Protein AF-A0A1M5JRP2-F1 (afdb_monomer_lite)

Foldseek 3Di:
DAQLLLLLCLQQVPDPVSSLQSSLQVVLVVCVVCVVVDDPVVVVVNVVSVVPHDHPVVNCVSSPVSLVLLLLLLQLLLVLLVCVVVVHPQNASLSSLVVVCVVVVPDDDSVRSVVSNVRNVQVSLLSVLQVLVVVVPDDPDCPPSHDRVCVLVSVLSSVLSVVSQCVDDGVPHPDRNHHPPSYDDDDPPDDGDDDPDHRDRDDPDDPD

Sequence (208 aa):
MDVLTLEAYMLAPSDEVARQQIRTTTGIEFANRHRDHLPNDFFRDLFRTASDAKPLQTVREESYAPFKGGFIAGAILHHAIGATTEGLKGNSVSYAVSELSRRFGHGYSRATIHNLWREFKTVSHYWAAYVSAGIFKNSGTPYFPCTVDSLAHFLATADAFRELGQSTRAWKSPETRILPCECVRLDCGFALPTLAGRPPIFFFSKSD

pLDDT: mean 77.72, std 13.46, range [33.94, 93.31]

Secondary structure (DSSP, 8-state):
--HHHHHHHHH-SS-HHHHHHHHHHHHHHHHHHTGGGS-HHHHHHHHHHHTTPPPHHHHHHHHHHHHHHHHHHHHHHHHHHHHHHTT-TT-SHHHHHHHHHHHTTTT--HHHHHHHHHHHGGGHHHHHHHHHTTTTSS-S---SS--GGGHHHHHHHHHHHHHHHHHPBPTT-SSBSS-TTTS-PPPTT--PPPPSSSPP--------

Radius of gyration: 18.12 Å; chains: 1; bounding box: 43×37×56 Å

Structure (mmCIF, N/CA/C/O backbone):
data_AF-A0A1M5JRP2-F1
#
_entry.id   AF-A0A1M5JRP2-F1
#
loop_
_atom_site.group_PDB
_atom_site.id
_atom_site.type_symbol
_atom_site.label_atom_id
_atom_site.label_alt_id
_atom_site.label_comp_id
_atom_site.label_asym_id
_atom_site.label_entity_id
_atom_site.label_seq_id
_atom_site.pdbx_PDB_ins_code
_atom_site.Cartn_x
_atom_site.Cartn_y
_atom_site.Cartn_z
_atom_site.occupancy
_atom_site.B_iso_or_equiv
_atom_site.auth_seq_id
_atom_site.auth_comp_id
_atom_site.auth_asym_id
_atom_site.auth_atom_id
_atom_site.pdbx_PDB_model_num
ATOM 1 N N . MET A 1 1 ? -3.152 -9.549 -10.785 1.00 79.19 1 MET A N 1
ATOM 2 C CA . MET A 1 1 ? -2.224 -8.565 -10.177 1.00 79.19 1 MET A CA 1
ATOM 3 C C . MET A 1 1 ? -0.860 -9.211 -9.941 1.00 79.19 1 MET A C 1
ATOM 5 O O . MET A 1 1 ? -0.823 -10.276 -9.340 1.00 79.19 1 MET A O 1
ATOM 9 N N . ASP A 1 2 ? 0.227 -8.604 -10.433 1.00 85.12 2 ASP A N 1
ATOM 10 C CA . ASP A 1 2 ? 1.624 -9.041 -10.211 1.00 85.12 2 ASP A CA 1
ATOM 11 C C . ASP A 1 2 ? 2.313 -8.248 -9.070 1.00 85.12 2 ASP A C 1
ATOM 13 O O . ASP A 1 2 ? 1.744 -7.271 -8.578 1.00 85.12 2 ASP A O 1
ATOM 17 N N . VAL A 1 3 ? 3.522 -8.656 -8.639 1.00 83.38 3 VAL A N 1
ATOM 18 C CA . VAL A 1 3 ? 4.260 -8.016 -7.520 1.00 83.38 3 VAL A CA 1
ATOM 19 C C . VAL A 1 3 ? 4.561 -6.539 -7.792 1.00 83.38 3 VAL A C 1
ATOM 21 O O . VAL A 1 3 ? 4.389 -5.714 -6.8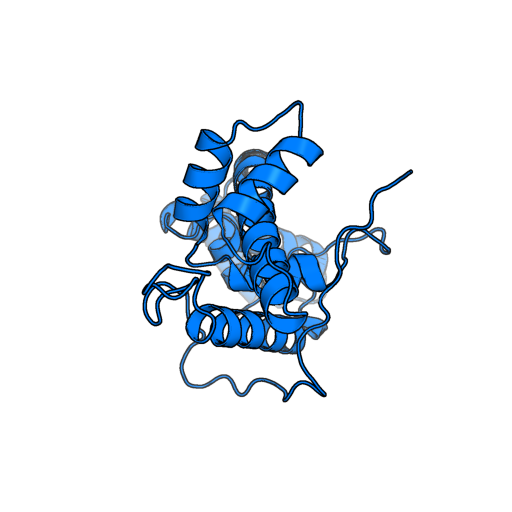99 1.00 83.38 3 VAL A O 1
ATOM 24 N N . LEU A 1 4 ? 4.964 -6.188 -9.017 1.00 86.38 4 LEU A N 1
ATOM 25 C CA . LEU A 1 4 ? 5.326 -4.811 -9.382 1.00 86.38 4 LEU A CA 1
ATOM 26 C C . LEU A 1 4 ? 4.090 -3.902 -9.390 1.00 86.38 4 LEU A C 1
ATOM 28 O O . LEU A 1 4 ? 4.129 -2.754 -8.956 1.00 86.38 4 LEU A O 1
ATOM 32 N N . THR A 1 5 ? 2.968 -4.437 -9.865 1.00 88.38 5 THR A N 1
ATOM 33 C CA . THR A 1 5 ? 1.665 -3.772 -9.849 1.00 88.38 5 THR A CA 1
ATOM 34 C C . THR A 1 5 ? 1.204 -3.554 -8.413 1.00 88.38 5 THR A C 1
ATOM 36 O O . THR A 1 5 ? 0.782 -2.454 -8.064 1.00 88.38 5 THR A O 1
ATOM 39 N N . LEU A 1 6 ? 1.319 -4.579 -7.565 1.00 89.56 6 LEU A N 1
ATOM 40 C CA . LEU A 1 6 ? 0.986 -4.494 -6.147 1.00 89.56 6 LEU A CA 1
ATOM 41 C C . LEU A 1 6 ? 1.834 -3.431 -5.427 1.00 89.56 6 LEU A C 1
ATOM 43 O O . LEU A 1 6 ? 1.274 -2.584 -4.734 1.00 89.56 6 LEU A O 1
ATOM 47 N N . GLU A 1 7 ? 3.154 -3.439 -5.625 1.00 90.12 7 GLU A N 1
ATOM 48 C CA . GLU A 1 7 ? 4.077 -2.432 -5.086 1.00 90.12 7 GLU A CA 1
ATOM 49 C C . GLU A 1 7 ? 3.656 -1.014 -5.494 1.00 90.12 7 GLU A C 1
ATOM 51 O O . GLU A 1 7 ? 3.491 -0.142 -4.637 1.00 90.12 7 GLU A O 1
ATOM 56 N N . ALA A 1 8 ? 3.405 -0.801 -6.787 1.00 90.94 8 ALA A N 1
ATOM 57 C CA . ALA A 1 8 ? 2.972 0.487 -7.308 1.00 90.94 8 ALA A CA 1
ATOM 58 C C . ALA A 1 8 ? 1.665 0.961 -6.652 1.00 90.94 8 ALA A C 1
ATOM 60 O O . ALA A 1 8 ? 1.589 2.101 -6.199 1.00 90.94 8 ALA A O 1
ATOM 61 N N . TYR A 1 9 ? 0.649 0.099 -6.532 1.00 91.69 9 TYR A N 1
ATOM 62 C CA . TYR A 1 9 ? -0.603 0.457 -5.853 1.00 91.69 9 TYR A CA 1
ATOM 63 C C . TYR A 1 9 ? -0.411 0.764 -4.368 1.00 91.69 9 TYR A C 1
ATOM 65 O O . TYR A 1 9 ? -1.029 1.696 -3.858 1.00 91.69 9 TYR A O 1
ATOM 73 N N . MET A 1 10 ? 0.434 0.004 -3.669 1.00 92.88 10 MET A N 1
ATOM 74 C CA . MET A 1 10 ? 0.704 0.240 -2.251 1.00 92.88 10 MET A CA 1
ATOM 75 C C . MET A 1 10 ? 1.369 1.600 -2.010 1.00 92.88 10 MET A C 1
ATOM 77 O O . MET A 1 10 ? 1.047 2.248 -1.012 1.00 92.88 10 MET A O 1
ATOM 81 N N . LEU A 1 11 ? 2.255 2.034 -2.911 1.00 93.19 11 LEU A N 1
ATOM 82 C CA . LEU A 1 11 ? 2.997 3.294 -2.810 1.00 93.19 11 LEU A CA 1
ATOM 83 C C . LEU A 1 11 ? 2.255 4.497 -3.413 1.00 93.19 11 LEU A C 1
ATOM 85 O O . LEU A 1 11 ? 2.427 5.609 -2.934 1.00 93.19 11 LEU A O 1
ATOM 89 N N . ALA A 1 12 ? 1.418 4.305 -4.431 1.00 92.75 12 ALA A N 1
ATOM 90 C CA . ALA A 1 12 ? 0.713 5.385 -5.123 1.00 92.75 12 ALA A CA 1
ATOM 91 C C . ALA A 1 12 ? -0.766 5.024 -5.383 1.00 92.75 12 ALA A C 1
ATOM 93 O O . ALA A 1 12 ? -1.198 4.881 -6.533 1.00 92.75 12 ALA A O 1
ATOM 94 N N . PRO A 1 13 ? -1.597 4.879 -4.333 1.00 90.38 13 PRO A N 1
ATOM 95 C CA . PRO A 1 13 ? -2.964 4.370 -4.475 1.00 90.38 13 PRO A CA 1
ATOM 96 C C . PRO A 1 13 ? -3.857 5.231 -5.379 1.00 90.38 13 PRO A C 1
ATOM 98 O O . PRO A 1 13 ? -4.723 4.697 -6.070 1.00 90.38 13 PRO A O 1
ATOM 101 N N . SER A 1 14 ? -3.618 6.544 -5.423 1.00 89.12 14 SER A N 1
ATOM 102 C CA . SER A 1 14 ? -4.456 7.512 -6.147 1.00 89.12 14 SER A CA 1
ATOM 103 C C . SER A 1 14 ? -3.765 8.166 -7.349 1.00 89.12 14 SER A C 1
ATOM 105 O O . SER A 1 14 ? -4.432 8.855 -8.112 1.00 89.12 14 SER A O 1
ATOM 107 N N . ASP A 1 15 ? -2.463 7.940 -7.550 1.00 91.50 15 ASP A N 1
ATOM 108 C CA . ASP A 1 15 ? -1.671 8.580 -8.610 1.00 91.50 15 ASP A CA 1
A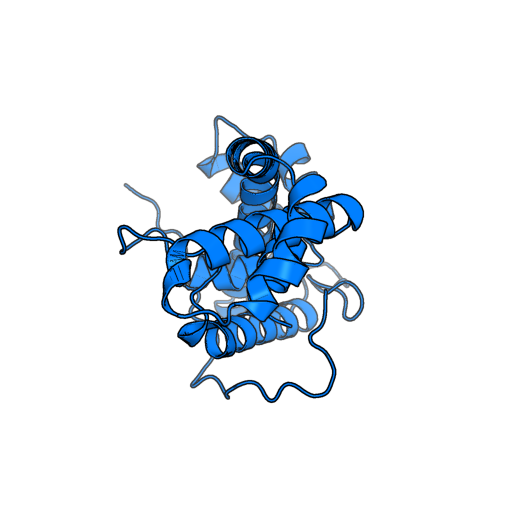TOM 109 C C . ASP A 1 15 ? -1.249 7.553 -9.669 1.00 91.50 15 ASP A C 1
ATOM 111 O O . ASP A 1 15 ? -0.339 6.750 -9.470 1.00 91.50 15 ASP A O 1
ATOM 115 N N . GLU A 1 16 ? -1.946 7.558 -10.804 1.00 91.12 16 GLU A N 1
ATOM 116 C CA . GLU A 1 16 ? -1.692 6.629 -11.909 1.00 91.12 16 GLU A CA 1
ATOM 117 C C . GLU A 1 16 ? -0.329 6.834 -12.572 1.00 91.12 16 GLU A C 1
ATOM 119 O O . GLU A 1 16 ? 0.335 5.856 -12.924 1.00 91.12 16 GLU A O 1
ATOM 124 N N . VAL A 1 17 ? 0.120 8.084 -12.685 1.00 90.50 17 VAL A N 1
ATOM 125 C CA . VAL A 1 17 ? 1.409 8.414 -13.298 1.00 90.50 17 VAL A CA 1
ATOM 126 C C . VAL A 1 17 ? 2.538 7.907 -12.408 1.00 90.50 17 VAL A C 1
ATOM 128 O O . VAL A 1 17 ? 3.447 7.229 -12.892 1.00 90.50 17 VAL A O 1
ATOM 131 N N . ALA A 1 18 ? 2.451 8.152 -11.098 1.00 90.00 18 ALA A N 1
ATOM 132 C CA . ALA A 1 18 ? 3.414 7.631 -10.137 1.00 90.00 18 ALA A CA 1
ATOM 133 C C . ALA A 1 18 ? 3.417 6.094 -10.109 1.00 90.00 18 ALA A C 1
ATOM 135 O O . ALA A 1 18 ? 4.493 5.495 -10.105 1.00 90.00 18 ALA A O 1
ATOM 136 N N . ARG A 1 19 ? 2.248 5.432 -10.175 1.00 91.69 19 ARG A N 1
ATOM 137 C CA . ARG A 1 19 ? 2.183 3.960 -10.275 1.00 91.69 19 ARG A CA 1
ATOM 138 C C . ARG A 1 19 ? 2.935 3.436 -11.488 1.00 91.69 19 ARG A C 1
ATOM 140 O O . ARG A 1 19 ? 3.718 2.495 -11.360 1.00 91.69 19 ARG A O 1
ATOM 147 N N . GLN A 1 20 ? 2.707 4.038 -12.653 1.00 89.69 20 GLN A N 1
ATOM 148 C CA . GLN A 1 20 ? 3.359 3.608 -13.882 1.00 89.69 20 GLN A CA 1
ATOM 149 C C . GLN A 1 20 ? 4.876 3.820 -13.813 1.00 89.69 20 GLN A C 1
ATOM 151 O O . GLN A 1 20 ? 5.627 2.938 -14.231 1.00 89.69 20 GLN A O 1
ATOM 156 N N . GLN A 1 21 ? 5.334 4.938 -13.241 1.00 89.06 21 GLN A N 1
ATOM 157 C CA . GLN A 1 21 ? 6.759 5.208 -13.029 1.00 89.06 21 GLN A CA 1
ATOM 158 C C . GLN A 1 21 ? 7.400 4.191 -12.081 1.00 89.06 21 GLN A C 1
ATOM 160 O O . GLN A 1 21 ? 8.418 3.601 -12.435 1.00 89.06 21 GLN A O 1
ATOM 165 N N . ILE A 1 22 ? 6.785 3.937 -10.920 1.00 89.69 22 ILE A N 1
ATOM 166 C CA . ILE A 1 22 ? 7.273 2.956 -9.941 1.00 89.69 22 ILE A CA 1
ATOM 167 C C . ILE A 1 22 ? 7.386 1.582 -10.600 1.00 89.69 22 ILE A C 1
ATOM 169 O O . ILE A 1 22 ? 8.475 1.017 -10.629 1.00 89.69 22 ILE A O 1
ATOM 173 N N . ARG A 1 23 ? 6.296 1.091 -11.207 1.00 89.25 23 ARG A N 1
ATOM 174 C CA . ARG A 1 23 ? 6.250 -0.226 -11.862 1.00 89.25 23 ARG A CA 1
ATOM 175 C C . ARG A 1 23 ? 7.311 -0.366 -12.951 1.00 89.25 23 ARG A C 1
ATOM 177 O O . ARG A 1 23 ? 7.945 -1.411 -13.069 1.00 89.25 23 ARG A O 1
ATOM 184 N N . THR A 1 24 ? 7.492 0.681 -13.753 1.00 87.50 24 THR A N 1
ATOM 185 C CA . THR A 1 24 ? 8.476 0.703 -14.839 1.00 87.50 24 THR A CA 1
ATOM 186 C C . THR A 1 24 ? 9.896 0.618 -14.287 1.00 87.50 24 THR A C 1
ATOM 188 O O . THR A 1 24 ? 10.653 -0.276 -14.663 1.00 87.50 24 THR A O 1
ATOM 191 N N . THR A 1 25 ? 10.254 1.509 -13.361 1.00 87.44 25 THR A N 1
ATOM 192 C CA . THR A 1 25 ? 11.604 1.568 -12.794 1.00 87.44 25 THR A CA 1
ATOM 193 C C . THR A 1 25 ? 11.947 0.301 -12.006 1.00 87.44 25 THR A C 1
ATOM 195 O O . THR A 1 25 ? 13.052 -0.224 -12.155 1.00 87.44 25 THR A O 1
ATOM 198 N N . THR A 1 26 ? 11.022 -0.235 -11.202 1.00 84.38 26 THR A N 1
ATOM 199 C CA . THR A 1 26 ? 11.271 -1.474 -10.447 1.00 84.38 26 THR A CA 1
ATOM 200 C C . THR A 1 26 ? 11.310 -2.701 -11.357 1.00 84.38 26 THR A C 1
ATOM 202 O O . THR A 1 26 ? 12.143 -3.582 -11.147 1.00 84.38 26 THR A O 1
ATOM 205 N N . GLY A 1 27 ? 10.509 -2.726 -12.427 1.00 84.94 27 GLY A N 1
ATOM 206 C CA . GLY A 1 27 ? 10.576 -3.754 -13.467 1.00 84.94 27 GLY A CA 1
ATOM 207 C C . GLY A 1 27 ? 11.911 -3.775 -14.218 1.00 84.94 27 GLY A C 1
ATOM 208 O O . GLY A 1 27 ? 12.483 -4.846 -14.421 1.00 84.94 27 GLY A O 1
ATOM 209 N N . ILE A 1 28 ? 12.455 -2.606 -14.570 1.00 85.81 28 ILE A N 1
ATOM 210 C CA . ILE A 1 28 ? 13.783 -2.490 -15.198 1.00 85.81 28 ILE A CA 1
ATOM 211 C C . ILE A 1 28 ? 14.876 -2.983 -14.254 1.00 85.81 28 ILE A C 1
ATOM 213 O O . ILE A 1 28 ? 15.751 -3.744 -14.663 1.00 85.81 28 ILE A O 1
ATOM 217 N N . GLU A 1 29 ? 14.821 -2.591 -12.983 1.00 84.44 29 GLU A N 1
ATOM 218 C CA . GLU A 1 29 ? 15.788 -3.052 -11.987 1.00 84.44 29 GLU A CA 1
ATOM 219 C C . GLU A 1 29 ? 15.723 -4.573 -11.795 1.00 84.44 29 GLU A C 1
ATOM 221 O O . GLU A 1 29 ? 16.756 -5.243 -11.742 1.00 84.44 29 GLU A O 1
ATOM 226 N N . PHE A 1 30 ? 14.515 -5.139 -11.734 1.00 82.94 30 PHE A N 1
ATOM 227 C CA . PHE A 1 30 ? 14.325 -6.584 -11.671 1.00 82.94 30 PHE A CA 1
ATOM 228 C C . PHE A 1 30 ? 14.958 -7.280 -12.882 1.00 82.94 30 PHE A C 1
ATOM 230 O O . PHE A 1 30 ? 15.704 -8.248 -12.711 1.00 82.94 30 PHE A O 1
ATOM 237 N N . ALA A 1 31 ? 14.706 -6.765 -14.086 1.00 84.19 31 ALA A N 1
ATOM 238 C CA . ALA A 1 31 ? 15.256 -7.306 -15.319 1.00 84.19 31 ALA A CA 1
ATOM 239 C C . ALA A 1 31 ? 16.787 -7.227 -15.369 1.00 84.19 31 ALA A C 1
ATOM 241 O O . ALA A 1 31 ? 17.441 -8.187 -15.772 1.00 84.19 31 ALA A O 1
ATOM 242 N N . ASN A 1 32 ? 17.366 -6.118 -14.902 1.00 82.38 32 ASN A N 1
ATOM 243 C CA . ASN A 1 32 ? 18.815 -5.945 -14.819 1.00 82.38 32 ASN A CA 1
ATOM 244 C C . ASN A 1 32 ? 19.464 -6.971 -13.882 1.00 82.38 32 ASN A C 1
ATOM 246 O O . ASN A 1 32 ? 20.526 -7.501 -14.202 1.00 82.38 32 ASN A O 1
ATOM 250 N N . ARG A 1 33 ? 18.828 -7.291 -12.747 1.00 82.06 33 ARG A N 1
ATOM 251 C CA . ARG A 1 33 ? 19.342 -8.293 -11.794 1.00 82.06 33 ARG A CA 1
ATOM 252 C C . ARG A 1 33 ? 19.237 -9.727 -12.296 1.00 82.06 33 ARG A C 1
ATOM 254 O O . ARG A 1 33 ? 20.052 -10.557 -11.913 1.00 82.06 33 ARG A O 1
ATOM 261 N N . HIS A 1 34 ? 18.253 -10.016 -13.141 1.00 82.69 34 HIS A N 1
ATOM 262 C CA . HIS A 1 34 ? 18.002 -11.360 -13.669 1.00 82.69 34 HIS A CA 1
ATOM 263 C C . HIS A 1 34 ? 18.399 -11.480 -15.137 1.00 82.69 34 HIS A C 1
ATOM 265 O O . HIS A 1 34 ? 17.848 -12.310 -15.859 1.00 82.69 34 HIS A O 1
ATOM 271 N N . ARG A 1 35 ? 19.356 -10.652 -15.580 1.00 82.31 35 ARG A N 1
ATOM 272 C CA . ARG A 1 35 ? 19.655 -10.460 -16.997 1.00 82.31 35 ARG A CA 1
ATOM 273 C C . ARG A 1 35 ? 19.899 -11.769 -17.745 1.00 82.31 35 ARG A C 1
ATOM 275 O O . ARG A 1 35 ? 19.357 -11.970 -18.826 1.00 82.31 35 ARG A O 1
ATOM 282 N N . ASP A 1 36 ? 20.665 -12.658 -17.125 1.00 85.94 36 ASP A N 1
ATOM 283 C CA . ASP A 1 36 ? 21.102 -13.928 -17.714 1.00 85.94 36 ASP A CA 1
ATOM 284 C C . ASP A 1 36 ? 19.971 -14.957 -17.875 1.00 85.94 36 ASP A C 1
ATOM 286 O O . ASP A 1 36 ? 20.137 -15.960 -18.563 1.00 85.94 36 ASP A O 1
ATOM 290 N N . HIS A 1 37 ? 18.813 -14.712 -17.257 1.00 84.44 37 HIS A N 1
ATOM 291 C CA . HIS A 1 37 ? 17.664 -15.620 -17.252 1.00 84.44 37 HIS A CA 1
ATOM 292 C C . HIS A 1 37 ? 16.511 -15.124 -18.132 1.00 84.44 37 HIS A C 1
ATOM 294 O O . HIS A 1 37 ? 15.466 -15.772 -18.194 1.00 84.44 37 HIS A O 1
ATOM 300 N N . LEU A 1 38 ? 16.672 -13.970 -18.786 1.00 81.44 38 LEU A N 1
ATOM 301 C CA . LEU A 1 38 ? 15.615 -13.339 -19.565 1.00 81.44 38 LEU A CA 1
ATOM 302 C C . LEU A 1 38 ? 15.900 -13.423 -21.076 1.00 81.44 38 LEU A C 1
ATOM 304 O O . LEU A 1 38 ? 17.048 -13.280 -21.499 1.00 81.44 38 LEU A O 1
ATOM 308 N N . PRO A 1 39 ? 14.867 -13.636 -21.911 1.00 83.56 39 PRO A N 1
ATOM 309 C CA . PRO A 1 39 ? 15.013 -13.671 -23.364 1.00 83.56 39 PRO A CA 1
ATOM 310 C C . PRO A 1 39 ? 15.550 -12.355 -23.960 1.00 83.56 39 PRO A C 1
ATOM 312 O O . PRO A 1 39 ? 15.248 -11.262 -23.486 1.00 83.56 39 PRO A O 1
ATOM 315 N N . ASN A 1 40 ? 16.321 -12.426 -25.050 1.00 78.94 40 ASN A N 1
ATOM 316 C CA . ASN A 1 40 ? 16.907 -11.235 -25.692 1.00 78.94 40 ASN A CA 1
ATOM 317 C C . ASN A 1 40 ? 15.865 -10.275 -26.304 1.00 78.94 40 ASN A C 1
ATOM 319 O O . ASN A 1 40 ? 16.105 -9.074 -26.422 1.00 78.94 40 ASN A O 1
ATOM 323 N N . ASP A 1 41 ? 14.723 -10.797 -26.735 1.00 80.00 41 ASP A N 1
ATOM 324 C CA . ASP A 1 41 ? 13.558 -10.043 -27.200 1.00 80.00 41 ASP A CA 1
ATOM 325 C C . ASP A 1 41 ? 12.898 -9.241 -26.071 1.00 80.00 41 ASP A C 1
ATOM 327 O O . ASP A 1 41 ? 12.577 -8.074 -26.290 1.00 80.00 41 ASP A O 1
ATOM 331 N N . PHE A 1 42 ? 12.847 -9.777 -24.847 1.00 78.19 42 PHE A N 1
ATOM 332 C CA . PHE A 1 42 ? 12.366 -9.043 -23.670 1.00 78.19 42 PHE A CA 1
ATOM 333 C C . PHE A 1 42 ? 13.155 -7.744 -23.434 1.00 78.19 42 PHE A C 1
ATOM 335 O O . PHE A 1 42 ? 12.575 -6.691 -23.164 1.00 78.19 42 PHE A O 1
ATOM 342 N N . PHE A 1 43 ? 14.482 -7.772 -23.605 1.00 74.44 43 PHE A N 1
ATOM 343 C CA . PHE A 1 43 ? 15.305 -6.568 -23.444 1.00 74.44 43 PHE A CA 1
ATOM 344 C C . PHE A 1 43 ? 15.021 -5.500 -24.498 1.00 74.44 43 PHE A C 1
ATOM 346 O O . PHE A 1 43 ? 15.112 -4.316 -24.184 1.00 74.44 43 PHE A O 1
ATOM 353 N N . ARG A 1 44 ? 14.662 -5.876 -25.733 1.00 76.00 44 ARG A N 1
ATOM 354 C CA . ARG A 1 44 ? 14.328 -4.897 -26.782 1.00 76.00 44 ARG A CA 1
ATOM 355 C C . ARG A 1 44 ? 13.082 -4.090 -26.434 1.00 76.00 44 ARG A C 1
ATOM 357 O O . ARG A 1 44 ? 13.084 -2.875 -26.640 1.00 76.00 44 ARG A O 1
ATOM 364 N N . ASP A 1 45 ? 12.077 -4.737 -25.859 1.00 75.75 45 ASP A N 1
ATOM 365 C CA . ASP A 1 45 ? 10.872 -4.057 -25.379 1.00 75.75 45 ASP A CA 1
ATOM 366 C C . ASP A 1 45 ? 11.159 -3.234 -24.112 1.00 75.75 45 ASP A C 1
ATOM 368 O O . ASP A 1 45 ? 10.677 -2.105 -23.962 1.00 75.75 45 ASP A O 1
ATOM 372 N N . LEU A 1 46 ? 12.039 -3.738 -23.240 1.00 76.31 46 LEU A N 1
ATOM 373 C CA . LEU A 1 46 ? 12.482 -3.021 -22.047 1.00 76.31 46 LEU A CA 1
ATOM 374 C C . LEU A 1 46 ? 13.250 -1.734 -22.387 1.00 76.31 46 LEU A C 1
ATOM 376 O O . LEU A 1 46 ? 13.021 -0.719 -21.741 1.00 76.31 46 LEU A O 1
ATOM 380 N N . PHE A 1 47 ? 14.109 -1.731 -23.414 1.00 73.75 47 PHE A N 1
ATOM 381 C CA . PHE A 1 47 ? 14.891 -0.550 -23.816 1.00 73.75 47 PHE A CA 1
ATOM 382 C C . PHE A 1 47 ? 14.017 0.650 -24.190 1.00 73.75 47 PHE A C 1
ATOM 384 O O . PHE A 1 47 ? 14.348 1.776 -23.827 1.00 73.75 47 PHE A O 1
ATOM 391 N N . ARG A 1 48 ? 12.892 0.417 -24.880 1.00 75.25 48 ARG A N 1
ATOM 392 C CA . ARG A 1 48 ? 11.928 1.480 -25.216 1.00 75.25 48 ARG A CA 1
ATOM 393 C C . ARG A 1 48 ? 11.242 2.050 -23.981 1.00 75.25 48 ARG A C 1
ATOM 395 O O . ARG A 1 48 ? 10.917 3.223 -23.951 1.00 75.25 48 ARG A O 1
ATOM 402 N N . THR A 1 49 ? 11.038 1.211 -22.974 1.00 75.62 49 THR A N 1
ATOM 403 C CA . THR A 1 49 ? 10.399 1.596 -21.713 1.00 75.62 49 THR A CA 1
ATOM 404 C C . THR A 1 49 ? 11.407 2.254 -20.756 1.00 75.62 49 THR A C 1
ATOM 406 O O . THR A 1 49 ? 11.048 3.088 -19.930 1.00 75.62 49 THR A O 1
ATOM 409 N N . ALA A 1 50 ? 12.692 1.910 -20.883 1.00 78.19 50 ALA A N 1
ATOM 410 C CA . ALA A 1 50 ? 13.763 2.391 -20.022 1.00 78.19 50 ALA A CA 1
ATOM 411 C C . ALA A 1 50 ? 14.202 3.830 -20.305 1.00 78.19 50 ALA A C 1
ATOM 413 O O . ALA A 1 50 ? 14.713 4.471 -19.390 1.00 78.19 50 ALA A O 1
ATOM 414 N N . SER A 1 51 ? 13.993 4.355 -21.519 1.00 78.50 51 SER A N 1
ATOM 415 C CA . SER A 1 51 ? 14.321 5.757 -21.827 1.00 78.50 51 SER A CA 1
ATOM 416 C C . SER A 1 51 ? 13.521 6.748 -20.985 1.00 78.50 51 SER A C 1
ATOM 418 O O . SER A 1 51 ? 14.031 7.815 -20.651 1.00 78.50 51 SER A O 1
ATOM 420 N N . ASP A 1 52 ? 12.300 6.367 -20.610 1.00 78.94 52 ASP A N 1
ATOM 421 C CA . ASP A 1 52 ? 11.352 7.226 -19.896 1.00 78.94 52 ASP A CA 1
ATOM 422 C C . ASP A 1 52 ? 11.312 6.908 -18.390 1.00 78.94 52 ASP A C 1
ATOM 424 O O . ASP A 1 52 ? 10.583 7.536 -17.617 1.00 78.94 52 ASP A O 1
ATOM 428 N N . ALA A 1 53 ? 12.098 5.919 -17.953 1.00 84.25 53 ALA A N 1
ATOM 429 C CA . ALA A 1 53 ? 12.137 5.481 -16.572 1.00 84.25 53 ALA A CA 1
ATOM 430 C C . ALA A 1 53 ? 12.945 6.448 -15.703 1.00 84.25 53 ALA A C 1
ATOM 432 O O . ALA A 1 53 ? 14.074 6.828 -16.022 1.00 84.25 53 ALA A O 1
ATOM 433 N N . LYS A 1 54 ? 12.396 6.790 -14.535 1.00 87.06 54 LYS A N 1
ATOM 434 C CA . LYS A 1 54 ? 13.150 7.524 -13.517 1.00 87.06 54 LYS A CA 1
ATOM 435 C C . LYS A 1 54 ? 14.300 6.661 -12.982 1.00 87.06 54 LYS A C 1
ATOM 437 O O . LYS A 1 54 ? 14.128 5.442 -12.852 1.00 87.06 54 LYS A O 1
ATOM 442 N N . PRO A 1 55 ? 15.432 7.268 -12.578 1.00 86.50 55 PRO A N 1
ATOM 443 C CA . PRO A 1 55 ? 16.470 6.561 -11.842 1.00 86.50 55 PRO A CA 1
ATOM 444 C C . PRO A 1 55 ? 15.904 5.878 -10.592 1.00 86.50 55 PRO A C 1
ATOM 446 O O . PRO A 1 55 ? 15.097 6.460 -9.864 1.00 86.50 55 PRO A O 1
ATOM 449 N N . LEU A 1 56 ? 16.370 4.660 -10.299 1.00 83.25 56 LEU A N 1
ATOM 450 C CA . LEU A 1 56 ? 15.897 3.884 -9.147 1.00 83.25 56 LEU A CA 1
ATOM 451 C C . LEU A 1 56 ? 16.058 4.636 -7.822 1.00 83.25 56 LEU A C 1
ATOM 453 O O . LEU A 1 56 ? 15.192 4.556 -6.955 1.00 83.25 56 LEU A O 1
ATOM 457 N N . GLN A 1 57 ? 17.158 5.374 -7.669 1.00 84.44 57 GLN A N 1
ATOM 458 C CA . GLN A 1 57 ? 17.417 6.157 -6.465 1.00 84.44 57 GLN A CA 1
ATOM 459 C C . GLN A 1 57 ? 16.341 7.229 -6.244 1.00 84.44 57 GLN A C 1
ATOM 461 O O . GLN A 1 57 ? 15.827 7.352 -5.136 1.00 84.44 57 GLN A O 1
ATOM 466 N N . THR A 1 58 ? 15.930 7.922 -7.308 1.00 87.12 58 THR A N 1
ATOM 467 C CA . THR A 1 58 ? 14.844 8.908 -7.263 1.00 87.12 58 THR A CA 1
ATOM 468 C C . THR A 1 58 ? 13.528 8.255 -6.855 1.00 87.12 58 THR A C 1
ATOM 470 O O . THR A 1 58 ? 12.863 8.740 -5.947 1.00 87.12 58 THR A O 1
ATOM 473 N N . VAL A 1 59 ? 13.184 7.105 -7.446 1.00 86.19 59 VAL A N 1
ATOM 474 C CA . VAL A 1 59 ? 11.962 6.371 -7.074 1.00 86.19 59 VAL A CA 1
ATOM 475 C C . VAL A 1 59 ? 11.992 5.938 -5.606 1.00 86.19 59 VAL A C 1
ATOM 477 O O . VAL A 1 59 ? 10.974 6.039 -4.927 1.00 86.19 59 VAL A O 1
ATOM 480 N N . ARG A 1 60 ? 13.144 5.506 -5.076 1.00 85.25 60 ARG A N 1
ATOM 481 C CA . ARG A 1 60 ? 13.292 5.145 -3.653 1.00 85.25 60 ARG A CA 1
ATOM 482 C C . ARG A 1 60 ? 13.066 6.332 -2.723 1.00 85.25 60 ARG A C 1
ATOM 484 O O . ARG A 1 60 ? 12.364 6.190 -1.724 1.00 85.25 60 ARG A O 1
ATOM 491 N N . GLU A 1 61 ? 13.661 7.476 -3.040 1.00 86.81 61 GLU A N 1
ATOM 492 C CA . GLU A 1 61 ? 13.523 8.705 -2.254 1.00 86.81 61 GLU A CA 1
ATOM 493 C C . GLU A 1 61 ? 12.073 9.204 -2.263 1.00 86.81 61 GLU A C 1
ATOM 495 O O . GLU A 1 61 ? 11.501 9.451 -1.199 1.00 86.81 61 GLU A O 1
ATOM 500 N N . GLU A 1 62 ? 11.449 9.249 -3.442 1.00 89.12 62 GLU A N 1
ATOM 501 C CA . GLU A 1 62 ? 10.044 9.634 -3.620 1.00 89.12 62 GLU A CA 1
ATOM 502 C C . GLU A 1 62 ? 9.083 8.655 -2.921 1.00 89.12 62 GLU A C 1
ATOM 504 O O . GLU A 1 62 ? 8.078 9.075 -2.349 1.00 89.12 62 GLU A O 1
ATOM 509 N N . SER A 1 63 ? 9.408 7.358 -2.893 1.00 89.00 63 SER A N 1
ATOM 510 C CA . SER A 1 63 ? 8.561 6.310 -2.300 1.00 89.00 63 SER A CA 1
ATOM 511 C C . SER A 1 63 ? 8.674 6.202 -0.779 1.00 89.00 63 SER A C 1
ATOM 513 O O . SER A 1 63 ? 7.839 5.554 -0.147 1.00 89.00 63 SER A O 1
ATOM 515 N N . TYR A 1 64 ? 9.667 6.837 -0.151 1.00 87.56 64 TYR A N 1
ATOM 516 C CA . TYR A 1 64 ? 9.892 6.697 1.289 1.00 87.56 64 TYR A CA 1
ATOM 517 C C . TYR A 1 64 ? 8.754 7.284 2.137 1.00 87.56 64 TYR A C 1
ATOM 519 O O . TYR A 1 64 ? 8.323 6.677 3.123 1.00 87.56 64 TYR A O 1
ATOM 527 N N . ALA A 1 65 ? 8.244 8.460 1.761 1.00 88.69 65 ALA A N 1
ATOM 528 C CA . ALA A 1 65 ? 7.121 9.078 2.462 1.00 88.69 65 ALA A CA 1
ATOM 529 C C . ALA A 1 65 ? 5.809 8.283 2.271 1.00 88.69 65 ALA A C 1
ATOM 531 O O . ALA A 1 65 ? 5.188 7.954 3.289 1.00 88.69 65 ALA A O 1
ATOM 532 N N . PRO A 1 66 ? 5.425 7.876 1.042 1.00 92.06 66 PRO A N 1
ATOM 533 C CA . PRO A 1 66 ? 4.300 6.973 0.833 1.00 92.06 66 PRO A CA 1
ATOM 534 C C . PRO A 1 66 ? 4.422 5.639 1.562 1.00 92.06 66 PRO A C 1
ATOM 536 O O . PRO A 1 66 ? 3.452 5.182 2.159 1.00 92.06 66 PRO A O 1
ATOM 539 N N . PHE A 1 67 ? 5.618 5.045 1.607 1.00 91.00 67 PHE A N 1
ATOM 540 C CA . PHE A 1 67 ? 5.859 3.821 2.368 1.00 91.00 67 PHE A CA 1
ATOM 541 C C . PHE A 1 67 ? 5.502 4.001 3.848 1.00 91.00 67 PHE A C 1
ATOM 543 O O . PHE A 1 67 ? 4.785 3.183 4.424 1.00 91.00 67 PHE A O 1
ATOM 550 N N . LYS A 1 68 ? 5.951 5.097 4.477 1.00 88.44 68 LYS A N 1
ATOM 551 C CA . LYS A 1 68 ? 5.583 5.406 5.869 1.00 88.44 68 LYS A CA 1
ATOM 552 C C . LYS A 1 68 ? 4.083 5.630 6.030 1.00 88.44 68 LYS A C 1
ATOM 554 O O . LYS A 1 68 ? 3.505 5.148 7.003 1.00 88.44 68 LYS A O 1
ATOM 559 N N . GLY A 1 69 ? 3.466 6.354 5.098 1.00 90.50 69 GLY A N 1
ATOM 560 C CA . GLY A 1 69 ? 2.028 6.620 5.094 1.00 90.50 69 GLY A CA 1
ATOM 561 C C . GLY A 1 69 ? 1.204 5.340 5.044 1.00 90.50 69 GLY A C 1
ATOM 562 O O . GLY A 1 69 ? 0.372 5.092 5.920 1.00 90.50 69 GLY A O 1
ATOM 563 N N . GLY A 1 70 ? 1.515 4.488 4.075 1.00 91.69 70 GLY A N 1
ATOM 564 C CA . GLY A 1 70 ? 0.921 3.175 3.912 1.00 91.69 70 GLY A CA 1
ATOM 565 C C . GLY A 1 70 ? 1.137 2.276 5.125 1.00 91.69 70 GLY A C 1
ATOM 566 O O . GLY A 1 70 ? 0.174 1.715 5.647 1.00 91.69 70 GLY A O 1
ATOM 567 N N . PHE A 1 71 ? 2.361 2.211 5.657 1.00 89.75 71 PHE A N 1
ATOM 568 C CA . PHE A 1 71 ? 2.662 1.450 6.872 1.00 89.75 71 PHE A CA 1
ATOM 569 C C . PHE A 1 71 ? 1.805 1.895 8.064 1.00 89.75 71 PHE A C 1
ATOM 571 O O . PHE A 1 71 ? 1.223 1.059 8.756 1.00 89.75 71 PHE A O 1
ATOM 578 N N . ILE A 1 72 ? 1.682 3.207 8.293 1.00 88.69 72 ILE A N 1
ATOM 579 C CA . ILE A 1 72 ? 0.829 3.763 9.351 1.00 88.69 72 ILE A CA 1
ATOM 580 C C . ILE A 1 72 ? -0.633 3.356 9.126 1.00 88.69 72 ILE A C 1
ATOM 582 O O . ILE A 1 72 ? -1.288 2.906 10.067 1.00 88.69 72 ILE A O 1
ATOM 586 N N . ALA A 1 73 ? -1.144 3.458 7.897 1.00 91.38 73 ALA A N 1
ATOM 587 C CA . ALA A 1 73 ? -2.513 3.058 7.580 1.00 91.38 73 ALA A CA 1
ATOM 588 C C . ALA A 1 73 ? -2.750 1.551 7.796 1.00 91.38 73 ALA A C 1
ATOM 590 O O . ALA A 1 73 ? -3.760 1.160 8.386 1.00 91.38 73 ALA A O 1
ATOM 591 N N . GLY A 1 74 ? -1.795 0.707 7.402 1.00 91.44 74 GLY A N 1
ATOM 592 C CA . GLY A 1 74 ? -1.814 -0.729 7.675 1.00 91.44 74 GLY A CA 1
ATOM 593 C C . GLY A 1 74 ? -1.803 -1.041 9.167 1.00 91.44 74 GLY A C 1
ATOM 594 O O . GLY A 1 74 ? -2.606 -1.847 9.630 1.00 91.44 74 GLY A O 1
ATOM 595 N N . ALA A 1 75 ? -0.959 -0.358 9.944 1.00 88.94 75 ALA A N 1
ATOM 596 C CA . ALA A 1 75 ? -0.892 -0.517 11.394 1.00 88.94 75 ALA A CA 1
ATOM 597 C C . ALA A 1 75 ? -2.202 -0.102 12.084 1.00 88.94 75 ALA A C 1
ATOM 599 O O . ALA A 1 75 ? -2.646 -0.785 13.009 1.00 88.94 75 ALA A O 1
ATOM 600 N N . ILE A 1 76 ? -2.853 0.972 11.614 1.00 88.62 76 ILE A N 1
ATOM 601 C CA . ILE A 1 76 ? -4.185 1.383 12.081 1.00 88.62 76 ILE A CA 1
ATOM 602 C C . ILE A 1 76 ? -5.189 0.257 11.848 1.00 88.62 76 ILE A C 1
ATOM 604 O O . ILE A 1 76 ? -5.861 -0.149 12.797 1.00 88.62 76 ILE A O 1
ATOM 608 N N . LEU A 1 77 ? -5.294 -0.255 10.617 1.00 89.88 77 LEU A N 1
ATOM 609 C CA . LEU A 1 77 ? -6.255 -1.303 10.274 1.00 89.88 77 LEU A CA 1
ATOM 610 C C . LEU A 1 77 ? -5.981 -2.595 11.053 1.00 89.88 77 LEU A C 1
ATOM 612 O O . LEU A 1 77 ? -6.897 -3.157 11.654 1.00 89.88 77 LEU A O 1
ATOM 616 N N . HIS A 1 78 ? -4.721 -3.024 11.087 1.00 88.44 78 HIS A N 1
ATOM 617 C CA . HIS A 1 78 ? -4.269 -4.208 11.805 1.00 88.44 78 HIS A CA 1
ATOM 618 C C . HIS A 1 78 ? -4.633 -4.128 13.296 1.00 88.44 78 HIS A C 1
ATOM 620 O O . HIS A 1 78 ? -5.289 -5.021 13.831 1.00 88.44 78 HIS A O 1
ATOM 626 N N . HIS A 1 79 ? -4.272 -3.029 13.968 1.00 85.06 79 HIS A N 1
ATOM 627 C CA . HIS A 1 79 ? -4.595 -2.815 15.382 1.00 85.06 79 HIS A CA 1
ATOM 628 C C . HIS A 1 79 ? -6.108 -2.761 15.618 1.00 85.06 79 HIS A C 1
ATOM 630 O O . HIS A 1 79 ? -6.629 -3.309 16.587 1.00 85.06 79 HIS A O 1
ATOM 636 N N . ALA A 1 80 ? -6.831 -2.081 14.735 1.00 83.19 80 ALA A N 1
ATOM 637 C CA . ALA A 1 80 ? -8.267 -1.906 14.833 1.00 83.19 80 ALA A CA 1
ATOM 638 C C . ALA A 1 80 ? -9.040 -3.232 14.708 1.00 83.19 80 ALA A C 1
ATOM 640 O O . ALA A 1 80 ? -9.993 -3.464 15.461 1.00 83.19 80 ALA A O 1
ATOM 641 N N . ILE A 1 81 ? -8.628 -4.106 13.787 1.00 85.00 81 ILE A N 1
ATOM 642 C CA . ILE A 1 81 ? -9.171 -5.462 13.648 1.00 85.00 81 ILE A CA 1
ATOM 643 C C . ILE A 1 81 ? -8.791 -6.296 14.872 1.00 85.00 81 ILE A C 1
ATOM 645 O O . ILE A 1 81 ? -9.683 -6.873 15.488 1.00 85.00 81 ILE A O 1
ATOM 649 N N . GLY A 1 82 ? -7.528 -6.248 15.304 1.00 82.19 82 GLY A N 1
ATOM 650 C CA . GLY A 1 82 ? -7.054 -6.948 16.499 1.00 82.19 82 GLY A CA 1
ATOM 651 C C . GLY A 1 82 ? -7.834 -6.633 17.762 1.00 82.19 82 GLY A C 1
ATOM 652 O O . GLY A 1 82 ? -8.362 -7.524 18.424 1.00 82.19 82 GLY A O 1
ATOM 653 N N . ALA A 1 83 ? -7.982 -5.347 18.070 1.00 77.44 83 ALA A N 1
ATOM 654 C CA . ALA A 1 83 ? -8.745 -4.910 19.229 1.00 77.44 83 ALA A CA 1
ATOM 655 C C . ALA A 1 83 ? -10.215 -5.359 19.157 1.00 77.44 83 ALA A C 1
ATOM 657 O O . ALA A 1 83 ? -10.828 -5.620 20.186 1.00 77.44 83 ALA A O 1
ATOM 658 N N . THR A 1 84 ? -10.787 -5.474 17.953 1.00 76.81 84 THR A N 1
ATOM 659 C CA . THR A 1 84 ? -12.156 -5.984 17.779 1.00 76.81 84 THR A CA 1
ATOM 660 C C . THR A 1 84 ? -12.220 -7.482 18.055 1.00 76.81 84 THR A C 1
ATOM 662 O O . THR A 1 84 ? -13.099 -7.926 18.788 1.00 76.81 84 THR A O 1
ATOM 665 N N . THR A 1 85 ? -11.294 -8.262 17.494 1.00 75.31 85 THR A N 1
ATOM 666 C CA . THR A 1 85 ? -11.274 -9.720 17.662 1.00 75.31 85 THR A CA 1
ATOM 667 C C . THR A 1 85 ? -11.027 -10.145 19.105 1.00 75.31 85 THR A C 1
ATOM 669 O O . THR A 1 85 ? -11.557 -11.170 19.518 1.00 75.31 85 THR A O 1
ATOM 672 N N . GLU A 1 86 ? -10.284 -9.349 19.874 1.00 76.31 86 GLU A N 1
ATOM 673 C CA . GLU A 1 86 ? -10.027 -9.591 21.299 1.00 76.31 86 GLU A CA 1
ATOM 674 C C . GLU A 1 86 ? -11.072 -8.960 22.237 1.00 76.31 86 GLU A C 1
ATOM 676 O O . GLU A 1 86 ? -10.963 -9.072 23.456 1.00 76.31 86 GLU A O 1
ATOM 681 N N . GLY A 1 87 ? -12.087 -8.270 21.702 1.00 69.25 87 GLY A N 1
ATOM 682 C CA . GLY A 1 87 ? -13.111 -7.606 22.517 1.00 69.25 87 GLY A CA 1
ATOM 683 C C . GLY A 1 87 ? -12.591 -6.416 23.337 1.00 69.25 87 GLY A C 1
ATOM 684 O O . GLY A 1 87 ? -13.213 -6.015 24.322 1.00 69.25 87 GLY A O 1
ATOM 685 N N . LEU A 1 88 ? -11.459 -5.826 22.949 1.00 72.62 88 LEU A N 1
ATOM 686 C CA . LEU A 1 88 ? -10.855 -4.693 23.640 1.00 72.62 88 LEU A CA 1
ATOM 687 C C . LEU A 1 88 ? -11.600 -3.385 23.327 1.00 72.62 88 LEU A C 1
ATOM 689 O O . LEU A 1 88 ? -11.940 -3.076 22.183 1.00 72.62 88 LEU A O 1
ATOM 693 N N . LYS A 1 89 ? -11.765 -2.535 24.351 1.00 58.69 89 LYS A N 1
ATOM 694 C CA . LYS A 1 89 ? -12.427 -1.214 24.254 1.00 58.69 89 LYS A CA 1
ATOM 695 C C . LYS A 1 89 ? -11.721 -0.220 23.304 1.00 58.69 89 LYS A C 1
ATOM 697 O O . LYS A 1 89 ? -12.286 0.823 22.989 1.00 58.69 89 LYS A O 1
ATOM 702 N N . GLY A 1 90 ? -10.506 -0.531 22.841 1.00 59.94 90 GLY A N 1
ATOM 703 C CA . GLY A 1 90 ? -9.669 0.288 21.950 1.00 59.94 90 GLY A CA 1
ATOM 704 C C . GLY A 1 90 ? -9.918 0.094 20.449 1.00 59.94 90 GLY A C 1
ATOM 705 O O . GLY A 1 90 ? -9.082 0.460 19.627 1.00 59.94 90 GLY A O 1
ATOM 706 N N . ASN A 1 91 ? -11.050 -0.481 20.054 1.00 64.50 91 ASN A N 1
ATOM 707 C CA . ASN A 1 91 ? -11.360 -0.792 18.660 1.00 64.50 91 ASN A CA 1
ATOM 708 C C . ASN A 1 91 ? -11.776 0.442 17.814 1.00 64.50 91 ASN A C 1
ATOM 710 O O . ASN A 1 91 ? -12.498 0.300 16.833 1.00 64.50 91 ASN A O 1
ATOM 714 N N . SER A 1 92 ? -11.388 1.676 18.132 1.00 71.69 92 SER A N 1
ATOM 715 C CA . SER A 1 92 ? -11.672 2.821 17.247 1.00 71.69 92 SER A CA 1
ATOM 716 C C . SER A 1 92 ? -10.431 3.200 16.444 1.00 71.69 92 SER A C 1
ATOM 718 O O . SER A 1 92 ? -9.308 3.076 16.931 1.00 71.69 92 SER A O 1
ATOM 720 N N . VAL A 1 93 ? -10.624 3.693 15.215 1.00 71.75 93 VAL A N 1
ATOM 721 C CA . VAL A 1 93 ? -9.521 4.274 14.428 1.00 71.75 93 VAL A CA 1
ATOM 722 C C . VAL A 1 93 ? -8.864 5.401 15.227 1.00 71.75 93 VAL A C 1
ATOM 724 O O . VAL A 1 93 ? -7.650 5.435 15.340 1.00 71.75 93 VAL A O 1
ATOM 727 N N . SER A 1 94 ? -9.653 6.253 15.892 1.00 74.12 94 SER A N 1
ATOM 728 C CA . SER A 1 94 ? -9.140 7.324 16.758 1.00 74.12 94 SER A CA 1
ATOM 729 C C . SER A 1 94 ? -8.252 6.819 17.901 1.00 74.12 94 SER A C 1
ATOM 731 O O . SER A 1 94 ? -7.278 7.486 18.257 1.00 74.12 94 SER A O 1
ATOM 733 N N . TYR A 1 95 ? -8.569 5.661 18.487 1.00 76.75 95 TYR A N 1
ATOM 734 C CA . TYR A 1 95 ? -7.734 5.041 19.513 1.00 76.75 95 TYR A CA 1
ATOM 735 C C . TYR A 1 95 ? -6.417 4.546 18.912 1.00 76.75 95 TYR A C 1
ATOM 737 O O . TYR A 1 95 ? -5.358 4.898 19.423 1.00 76.75 95 TYR A O 1
ATOM 745 N N . ALA A 1 96 ? -6.473 3.827 17.784 1.00 76.12 96 ALA A N 1
ATOM 746 C CA . ALA A 1 96 ? -5.276 3.380 17.071 1.00 76.12 96 ALA A CA 1
ATOM 747 C C . ALA A 1 96 ? -4.382 4.567 16.661 1.00 76.12 96 ALA A C 1
ATOM 749 O O . ALA A 1 96 ? -3.181 4.548 16.905 1.00 76.12 96 ALA A O 1
ATOM 750 N N . VAL A 1 97 ? -4.968 5.646 16.135 1.00 78.62 97 VAL A N 1
ATOM 751 C CA . VAL A 1 97 ? -4.267 6.899 15.807 1.00 78.62 97 VAL A CA 1
ATOM 752 C C . VAL A 1 97 ? -3.605 7.519 17.038 1.00 78.62 97 VAL A C 1
ATOM 754 O O . VAL A 1 97 ? -2.460 7.958 16.960 1.00 78.62 97 VAL A O 1
ATOM 757 N N . SER A 1 98 ? -4.296 7.554 18.180 1.00 77.00 98 SER A N 1
ATOM 758 C CA . SER A 1 98 ? -3.745 8.123 19.418 1.00 77.00 98 SER A CA 1
ATOM 759 C C . SER A 1 98 ? -2.581 7.290 19.954 1.00 77.00 98 SER A C 1
ATOM 761 O O . SER A 1 98 ? -1.551 7.840 20.338 1.00 77.00 98 SER A O 1
ATOM 763 N N . GLU A 1 99 ? -2.716 5.966 19.925 1.00 77.12 99 GLU A N 1
ATOM 764 C CA . GLU A 1 99 ? -1.683 5.042 20.383 1.00 77.12 99 GLU A CA 1
ATOM 765 C C . GLU A 1 99 ? -0.451 5.073 19.466 1.00 77.12 99 GLU A C 1
ATOM 767 O O . GLU A 1 99 ? 0.679 5.132 19.951 1.00 77.12 99 GLU A O 1
ATOM 772 N N . LEU A 1 100 ? -0.648 5.123 18.144 1.00 76.25 100 LEU A N 1
ATOM 773 C CA . LEU A 1 100 ? 0.444 5.275 17.180 1.00 76.25 100 LEU A CA 1
AT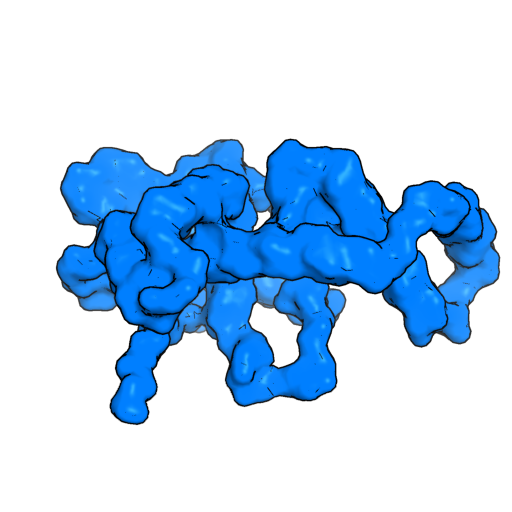OM 774 C C . LEU A 1 100 ? 1.114 6.650 17.306 1.00 76.25 100 LEU A C 1
ATOM 776 O O . LEU A 1 100 ? 2.337 6.715 17.312 1.00 76.25 100 LEU A O 1
ATOM 780 N N . SER A 1 101 ? 0.358 7.740 17.490 1.00 77.50 101 SER A N 1
ATOM 781 C CA . SER A 1 101 ? 0.928 9.081 17.716 1.00 77.50 101 SER A CA 1
ATOM 782 C C . SER A 1 101 ? 1.811 9.125 18.966 1.00 77.50 101 SER A C 1
ATOM 784 O O . SER A 1 101 ? 2.883 9.720 18.931 1.00 77.50 101 SER A O 1
ATOM 786 N N . ARG A 1 102 ? 1.407 8.439 20.045 1.00 76.56 102 ARG A N 1
ATOM 787 C CA . ARG A 1 102 ? 2.208 8.304 21.270 1.00 76.56 102 ARG A CA 1
ATOM 788 C C . ARG A 1 102 ? 3.499 7.514 21.034 1.00 76.56 102 ARG A C 1
ATOM 790 O O . ARG A 1 102 ? 4.531 7.857 21.598 1.00 76.56 102 ARG A O 1
ATOM 797 N N . ARG A 1 103 ? 3.446 6.461 20.213 1.00 72.00 103 ARG A N 1
ATOM 798 C CA . ARG A 1 103 ? 4.592 5.578 19.919 1.00 72.00 103 ARG A CA 1
ATOM 799 C C . ARG A 1 103 ? 5.577 6.181 18.920 1.00 72.00 103 ARG A C 1
ATOM 801 O O . ARG A 1 103 ? 6.778 6.030 19.090 1.00 72.00 103 ARG A O 1
ATOM 808 N N . PHE A 1 104 ? 5.090 6.911 17.921 1.00 69.00 104 PHE A N 1
ATOM 809 C CA . PHE A 1 104 ? 5.909 7.641 16.948 1.00 69.00 104 PHE A CA 1
ATOM 810 C C . PHE A 1 104 ? 6.196 9.088 17.393 1.00 69.00 104 PHE A C 1
ATOM 812 O O . PHE A 1 104 ? 6.396 9.954 16.540 1.00 69.00 104 PHE A O 1
ATOM 819 N N . GLY A 1 105 ? 6.189 9.347 18.711 1.00 53.66 105 GLY A N 1
ATOM 820 C CA . GLY A 1 105 ? 6.018 10.638 19.404 1.00 53.66 105 GLY A CA 1
ATOM 821 C C . GLY A 1 105 ? 6.950 11.810 19.065 1.00 53.66 105 GLY A C 1
ATOM 822 O O . GLY A 1 105 ? 6.850 12.855 19.701 1.00 53.66 105 GLY A O 1
ATOM 823 N N . HIS A 1 106 ? 7.802 11.694 18.048 1.00 59.16 106 HIS A N 1
ATOM 824 C CA . HIS A 1 106 ? 8.630 12.786 17.533 1.00 59.16 106 HIS A CA 1
ATOM 825 C C . HIS A 1 106 ? 8.431 13.096 16.037 1.00 59.16 106 HIS A C 1
ATOM 827 O O . HIS A 1 106 ? 9.042 14.037 15.546 1.00 59.16 106 HIS A O 1
ATOM 833 N N . GLY A 1 107 ? 7.573 12.364 15.309 1.00 64.25 107 GLY A N 1
ATOM 834 C CA . GLY A 1 107 ? 7.446 12.519 13.848 1.00 64.25 107 GLY A CA 1
ATOM 835 C C . GLY A 1 107 ? 6.064 12.894 13.303 1.00 64.25 107 GLY A C 1
ATOM 836 O O . GLY A 1 107 ? 5.990 13.565 12.277 1.00 64.25 107 GLY A O 1
ATOM 837 N N . TYR A 1 108 ? 4.966 12.480 13.950 1.00 75.81 108 TYR A N 1
ATOM 838 C CA . TYR A 1 108 ? 3.624 12.606 13.360 1.00 75.81 108 TYR A CA 1
ATOM 839 C C . TYR A 1 108 ? 2.567 13.106 14.349 1.00 75.81 108 TYR A C 1
ATOM 841 O O . TYR A 1 108 ? 2.279 12.475 15.369 1.00 75.81 108 TYR A O 1
ATOM 849 N N . SER A 1 109 ? 1.925 14.225 13.999 1.00 84.38 109 SER A N 1
ATOM 850 C CA . SER A 1 109 ? 0.748 14.720 14.716 1.00 84.38 109 SER A CA 1
ATOM 851 C C . SER A 1 109 ? -0.471 13.819 14.467 1.00 84.38 109 SER A C 1
ATOM 853 O O . SER A 1 109 ? -0.569 13.162 13.428 1.00 84.38 109 SER A O 1
ATOM 855 N N . ARG A 1 110 ? -1.459 13.837 15.374 1.00 83.44 110 ARG A N 1
ATOM 856 C CA . ARG A 1 110 ? -2.739 13.123 15.175 1.00 83.44 110 ARG A CA 1
ATOM 857 C C . ARG A 1 110 ? -3.432 13.510 13.864 1.00 83.44 110 ARG A C 1
ATOM 859 O O . ARG A 1 110 ? -3.975 12.639 13.190 1.00 83.44 110 ARG A O 1
ATOM 866 N N . ALA A 1 111 ? -3.387 14.792 13.495 1.00 85.81 111 ALA A N 1
ATOM 867 C CA . ALA A 1 111 ? -3.960 15.283 12.243 1.00 85.81 111 ALA A CA 1
ATOM 868 C C . ALA A 1 111 ? -3.235 14.689 11.027 1.00 85.81 111 ALA A C 1
ATOM 870 O O . ALA A 1 111 ? -3.879 14.218 10.093 1.00 85.81 111 ALA A O 1
ATOM 871 N N . THR A 1 112 ? -1.901 14.626 11.076 1.00 87.38 112 THR A N 1
ATOM 872 C CA . THR A 1 112 ? -1.089 14.012 10.018 1.00 87.38 112 THR A CA 1
ATOM 873 C C . THR A 1 112 ? -1.427 12.533 9.853 1.00 87.38 112 THR A C 1
ATOM 875 O O . THR A 1 112 ? -1.690 12.091 8.742 1.00 87.38 112 THR A O 1
ATOM 878 N N . ILE A 1 113 ? -1.503 11.776 10.951 1.00 85.94 113 ILE A N 1
ATOM 879 C CA . ILE A 1 113 ? -1.862 10.350 10.912 1.00 85.94 113 ILE A CA 1
ATOM 880 C C . ILE A 1 113 ? -3.269 10.151 10.335 1.00 85.94 113 ILE A C 1
ATOM 882 O O . ILE A 1 113 ? -3.485 9.240 9.540 1.00 85.94 113 ILE A O 1
ATOM 886 N N . HIS A 1 114 ? -4.228 11.001 10.704 1.00 85.44 114 HIS A N 1
ATOM 887 C CA . HIS A 1 114 ? -5.583 10.917 10.167 1.00 85.44 114 HIS A CA 1
ATOM 888 C C . HIS A 1 114 ? -5.627 11.189 8.653 1.00 85.44 114 HIS A C 1
ATOM 890 O O . HIS A 1 114 ? -6.365 10.522 7.929 1.00 85.44 114 HIS A O 1
ATOM 896 N N . ASN A 1 115 ? -4.827 12.136 8.158 1.00 88.12 115 ASN A N 1
ATOM 897 C CA . ASN A 1 115 ? -4.716 12.397 6.722 1.00 88.12 115 ASN A CA 1
ATOM 898 C C . ASN A 1 115 ? -4.084 11.213 5.981 1.00 88.12 115 ASN A C 1
ATOM 900 O O . ASN A 1 115 ? -4.649 10.766 4.988 1.00 88.12 115 ASN A O 1
ATOM 904 N N . LEU A 1 116 ? -3.001 10.641 6.518 1.00 90.00 116 LEU A N 1
ATOM 905 C CA . LEU A 1 116 ? -2.370 9.437 5.963 1.00 90.00 116 LEU A CA 1
ATOM 906 C C . LEU A 1 116 ? -3.338 8.249 5.935 1.00 90.00 116 LEU A C 1
ATOM 908 O O . LEU A 1 116 ? -3.400 7.521 4.949 1.00 90.00 116 LEU A O 1
ATOM 912 N N . TRP A 1 117 ? -4.150 8.077 6.984 1.00 89.62 117 TRP A N 1
ATOM 913 C CA . TRP A 1 117 ? -5.207 7.068 6.986 1.00 89.62 117 TRP A CA 1
ATOM 914 C C . TRP A 1 117 ? -6.177 7.270 5.823 1.00 89.62 117 TRP A C 1
ATOM 916 O O . TRP A 1 117 ? -6.467 6.310 5.122 1.00 89.62 117 TRP A O 1
ATOM 926 N N . ARG A 1 118 ? -6.664 8.497 5.596 1.00 87.69 118 ARG A N 1
ATOM 927 C CA . ARG A 1 118 ? -7.596 8.790 4.495 1.00 87.69 118 ARG A CA 1
ATOM 928 C C . ARG A 1 118 ? -6.978 8.523 3.125 1.00 87.69 118 ARG A C 1
ATOM 930 O O . ARG A 1 118 ? -7.652 7.957 2.274 1.00 87.69 118 ARG A O 1
ATOM 937 N N . GLU A 1 119 ? -5.728 8.923 2.935 1.00 90.38 119 GLU A N 1
ATOM 938 C CA . GLU A 1 119 ? -4.998 8.778 1.674 1.00 90.38 119 GLU A CA 1
ATOM 939 C C . GLU A 1 119 ? -4.738 7.306 1.320 1.00 90.38 119 GLU A C 1
ATOM 941 O O . GLU A 1 119 ? -4.986 6.883 0.194 1.00 90.38 119 GLU A O 1
ATOM 946 N N . PHE A 1 120 ? -4.316 6.501 2.299 1.00 92.19 120 PHE A N 1
ATOM 947 C CA . PHE A 1 120 ? -3.935 5.099 2.093 1.00 92.19 120 PHE A CA 1
ATOM 948 C C . PHE A 1 120 ? -5.036 4.093 2.458 1.00 92.19 120 PHE A C 1
ATOM 950 O O . PHE A 1 120 ? -4.814 2.882 2.381 1.00 92.19 120 PHE A O 1
ATOM 957 N N . LYS A 1 121 ? -6.237 4.553 2.839 1.00 90.06 121 LYS A N 1
ATOM 958 C CA . LYS A 1 121 ? -7.359 3.695 3.270 1.00 90.06 121 LYS A CA 1
ATOM 959 C C . LYS A 1 121 ? -7.655 2.587 2.260 1.00 90.06 121 LYS A C 1
ATOM 961 O O . LYS A 1 121 ? -7.837 1.432 2.645 1.00 90.06 121 LYS A O 1
ATOM 966 N N . THR A 1 122 ? -7.646 2.934 0.976 1.00 90.50 122 THR A N 1
ATOM 967 C CA . THR A 1 122 ? -7.973 2.059 -0.160 1.00 90.50 122 THR A CA 1
ATOM 968 C C . THR A 1 122 ? -7.034 0.853 -0.276 1.00 90.50 122 THR A C 1
ATOM 970 O O . THR A 1 122 ? -7.459 -0.238 -0.655 1.00 90.50 122 THR A O 1
ATOM 973 N N . VAL A 1 123 ? -5.776 1.006 0.142 1.00 93.12 123 VAL A N 1
ATOM 974 C CA . VAL A 1 123 ? -4.729 -0.033 0.104 1.00 93.12 123 VAL A CA 1
ATOM 975 C C . VAL A 1 123 ? -4.295 -0.498 1.496 1.00 93.12 123 VAL A C 1
ATOM 977 O O . VAL A 1 123 ? -3.372 -1.299 1.634 1.00 93.12 123 VAL A O 1
ATOM 980 N N . SER A 1 124 ? -4.978 -0.044 2.550 1.00 93.19 124 SER A N 1
ATOM 981 C CA . SER A 1 124 ? -4.617 -0.332 3.945 1.00 93.19 124 SER A CA 1
ATOM 982 C C . SER A 1 124 ? -4.617 -1.825 4.293 1.00 93.19 124 SER A C 1
ATOM 984 O O . SER A 1 124 ? -3.870 -2.244 5.169 1.00 93.19 124 SER A O 1
ATOM 986 N N . HIS A 1 125 ? -5.403 -2.641 3.591 1.00 92.81 125 HIS A N 1
ATOM 987 C CA . HIS A 1 125 ? -5.450 -4.094 3.759 1.00 92.81 125 HIS A CA 1
ATOM 988 C C . HIS A 1 125 ? -4.166 -4.794 3.279 1.00 92.81 125 HIS A C 1
ATOM 990 O O . HIS A 1 125 ? -3.671 -5.683 3.971 1.00 92.81 125 HIS A O 1
ATOM 996 N N . TYR A 1 126 ? -3.556 -4.335 2.177 1.00 92.81 126 TYR A N 1
ATOM 997 C CA . TYR A 1 126 ? -2.226 -4.795 1.758 1.00 92.81 126 TYR A CA 1
ATOM 998 C C . TYR A 1 126 ? -1.156 -4.392 2.774 1.00 92.81 126 TYR A C 1
ATOM 1000 O O . TYR A 1 126 ? -0.316 -5.201 3.161 1.00 92.81 126 TYR A O 1
ATOM 1008 N N . TRP A 1 127 ? -1.218 -3.160 3.281 1.00 93.31 127 TRP A N 1
ATOM 1009 C CA . TRP A 1 127 ? -0.294 -2.703 4.318 1.00 93.31 127 TRP A CA 1
ATOM 1010 C C . TRP A 1 127 ? -0.489 -3.428 5.654 1.00 93.31 127 TRP A C 1
ATOM 1012 O O . TRP A 1 127 ? 0.485 -3.686 6.353 1.00 93.31 127 TRP A O 1
ATOM 1022 N N . ALA A 1 128 ? -1.716 -3.804 6.014 1.00 91.38 128 ALA A N 1
ATOM 1023 C CA . ALA A 1 128 ? -1.983 -4.616 7.199 1.00 91.38 128 ALA A CA 1
ATOM 1024 C C . ALA A 1 128 ? -1.418 -6.035 7.053 1.00 91.38 128 ALA A C 1
ATOM 1026 O O . ALA A 1 128 ? -0.832 -6.543 8.007 1.00 91.38 128 ALA A O 1
ATOM 1027 N N . ALA A 1 129 ? -1.511 -6.639 5.862 1.00 90.56 129 ALA A N 1
ATOM 1028 C CA . ALA A 1 129 ? -0.836 -7.900 5.560 1.00 90.56 129 ALA A CA 1
ATOM 1029 C C . ALA A 1 129 ? 0.689 -7.765 5.666 1.00 90.56 129 ALA A C 1
ATOM 1031 O O . ALA A 1 129 ? 1.333 -8.593 6.306 1.00 90.56 129 ALA A O 1
ATOM 1032 N N . TYR A 1 130 ? 1.255 -6.678 5.135 1.00 88.25 130 TYR A N 1
ATOM 1033 C CA . TYR A 1 130 ? 2.681 -6.366 5.260 1.00 88.25 130 TYR A CA 1
ATOM 1034 C C . TYR A 1 130 ? 3.129 -6.225 6.727 1.00 88.25 130 TYR A C 1
ATOM 1036 O O . TYR A 1 130 ? 4.157 -6.770 7.126 1.00 88.25 130 TYR A O 1
ATOM 1044 N N . VAL A 1 131 ? 2.335 -5.541 7.559 1.00 87.25 131 VAL A N 1
ATOM 1045 C CA . VAL A 1 131 ? 2.577 -5.413 9.008 1.00 87.25 131 VAL A CA 1
ATOM 1046 C C . VAL A 1 131 ? 2.470 -6.770 9.714 1.00 87.25 131 VAL A C 1
ATOM 1048 O O . VAL A 1 131 ? 3.334 -7.106 10.524 1.00 87.25 131 VAL A O 1
ATOM 1051 N N . SER A 1 132 ? 1.439 -7.558 9.396 1.00 84.50 132 SER A N 1
ATOM 1052 C CA . SER A 1 132 ? 1.170 -8.880 9.983 1.00 84.50 132 SER A CA 1
ATOM 1053 C C . SER A 1 132 ? 2.272 -9.896 9.673 1.00 84.50 132 SER A C 1
ATOM 1055 O O . SER A 1 132 ? 2.665 -10.662 10.552 1.00 84.50 132 SER A O 1
ATOM 1057 N N . ALA A 1 133 ? 2.844 -9.841 8.465 1.00 79.56 133 ALA A N 1
ATOM 1058 C CA . ALA A 1 133 ? 3.971 -10.677 8.055 1.00 79.56 133 ALA A CA 1
ATOM 1059 C C . ALA A 1 133 ? 5.250 -10.426 8.877 1.00 79.56 133 ALA A C 1
ATOM 1061 O O . ALA A 1 133 ? 6.200 -11.199 8.791 1.00 79.56 133 ALA A O 1
ATOM 1062 N N . GLY A 1 134 ? 5.296 -9.361 9.689 1.00 64.94 134 GLY A N 1
ATOM 1063 C CA . GLY A 1 134 ? 6.370 -9.152 10.653 1.00 64.94 134 GLY A CA 1
ATOM 1064 C C . GLY A 1 134 ? 7.743 -8.951 10.013 1.00 64.94 134 GLY A C 1
ATOM 1065 O O . GLY A 1 134 ? 8.743 -9.232 10.668 1.00 64.94 134 GLY A O 1
ATOM 1066 N N . ILE A 1 135 ? 7.812 -8.442 8.773 1.00 56.22 135 ILE A N 1
ATOM 1067 C CA . ILE A 1 135 ? 9.044 -8.304 7.961 1.00 56.22 135 ILE A CA 1
ATOM 1068 C C . ILE A 1 135 ? 10.139 -7.445 8.645 1.00 56.22 135 ILE A C 1
ATOM 1070 O O . ILE A 1 135 ? 11.300 -7.478 8.254 1.00 56.22 135 ILE A O 1
ATOM 1074 N N . PHE A 1 136 ? 9.835 -6.767 9.756 1.00 48.06 136 PHE A N 1
ATOM 1075 C CA . PHE A 1 136 ? 10.845 -6.141 10.619 1.00 48.06 136 PHE A CA 1
ATOM 1076 C C . PHE A 1 136 ? 11.640 -7.115 11.509 1.00 48.06 136 PHE A C 1
ATOM 1078 O O . PHE A 1 136 ? 12.647 -6.701 12.077 1.00 48.06 136 PHE A O 1
ATOM 1085 N N . LYS A 1 137 ? 11.212 -8.376 11.678 1.00 43.84 137 LYS A N 1
ATOM 1086 C CA . LYS A 1 137 ? 11.810 -9.284 12.670 1.00 43.84 137 LYS A CA 1
ATOM 1087 C C . LYS A 1 137 ? 12.909 -10.206 12.154 1.00 43.84 137 LYS A C 1
ATOM 1089 O O . LYS A 1 137 ? 13.703 -10.604 12.988 1.00 43.84 137 LYS A O 1
ATOM 1094 N N . ASN A 1 138 ? 13.002 -10.538 10.864 1.00 40.31 138 ASN A N 1
ATOM 1095 C CA . ASN A 1 138 ? 14.054 -11.431 10.346 1.00 40.31 138 ASN A CA 1
ATOM 1096 C C . ASN A 1 138 ? 14.094 -11.428 8.808 1.00 40.31 138 ASN A C 1
ATOM 1098 O O . ASN A 1 138 ? 13.302 -12.144 8.212 1.00 40.31 138 ASN A O 1
ATOM 1102 N N . SER A 1 139 ? 15.012 -10.689 8.173 1.00 40.81 139 SER A N 1
ATOM 1103 C CA . SER A 1 139 ? 15.704 -11.111 6.931 1.00 40.81 139 SER A CA 1
ATOM 1104 C C . SER A 1 139 ? 16.430 -9.930 6.286 1.00 40.81 139 SER A C 1
ATOM 1106 O O . SER A 1 139 ? 15.809 -8.937 5.917 1.00 40.81 139 SER A O 1
ATOM 1108 N N . GLY A 1 140 ? 17.741 -10.063 6.085 1.00 46.81 140 GLY A N 1
ATOM 1109 C CA . GLY A 1 140 ? 18.609 -9.077 5.433 1.00 46.81 140 GLY A CA 1
ATOM 1110 C C . GLY A 1 140 ? 18.385 -8.869 3.928 1.00 46.81 140 GLY A C 1
ATOM 1111 O O . GLY A 1 140 ? 19.309 -8.437 3.253 1.00 46.81 140 GLY A O 1
ATOM 1112 N N . THR A 1 141 ? 17.203 -9.166 3.382 1.00 51.62 141 THR A N 1
ATOM 1113 C CA . THR A 1 141 ? 16.821 -8.832 1.996 1.00 51.62 141 THR A CA 1
ATOM 1114 C C . THR A 1 141 ? 15.299 -8.651 1.882 1.00 51.62 141 THR A C 1
ATOM 1116 O O . THR A 1 141 ? 14.575 -9.629 1.702 1.00 51.62 141 THR A O 1
ATOM 1119 N N . PRO A 1 142 ? 14.765 -7.419 1.981 1.00 53.72 142 PRO A N 1
ATOM 1120 C CA . PRO A 1 142 ? 13.335 -7.195 1.830 1.00 53.72 142 PRO A CA 1
ATOM 1121 C C . PRO A 1 142 ? 13.008 -6.966 0.348 1.00 53.72 142 PRO A C 1
ATOM 1123 O O . PRO A 1 142 ? 13.289 -5.901 -0.200 1.00 53.72 142 PRO A O 1
ATOM 1126 N N . TYR A 1 143 ? 12.403 -7.953 -0.315 1.00 66.19 143 TYR A N 1
ATOM 1127 C CA . TYR A 1 143 ? 11.631 -7.681 -1.529 1.00 66.19 143 TYR A CA 1
ATOM 1128 C C . TYR A 1 143 ? 10.285 -7.117 -1.074 1.00 66.19 143 TYR A C 1
ATOM 1130 O O . TYR A 1 143 ? 9.476 -7.831 -0.485 1.00 66.19 143 TYR A O 1
ATOM 1138 N N . PHE A 1 144 ? 10.093 -5.810 -1.243 1.00 71.38 144 PHE A N 1
ATOM 1139 C CA . PHE A 1 144 ? 8.837 -5.151 -0.907 1.00 71.38 144 PHE A CA 1
ATOM 1140 C C . PHE A 1 144 ? 7.778 -5.424 -1.997 1.00 71.38 144 PHE A C 1
ATOM 1142 O O . PHE A 1 144 ? 8.116 -5.367 -3.176 1.00 71.38 144 PHE A O 1
ATOM 1149 N N . PRO A 1 145 ? 6.505 -5.687 -1.635 1.00 69.69 145 PRO A N 1
ATOM 1150 C CA . PRO A 1 145 ? 6.028 -6.026 -0.290 1.00 69.69 145 PRO A CA 1
ATOM 1151 C C . PRO A 1 145 ? 6.258 -7.505 0.073 1.00 69.69 145 PRO A C 1
ATOM 1153 O O . PRO A 1 145 ? 6.169 -7.858 1.247 1.00 69.69 145 PRO A O 1
ATOM 1156 N N . CYS A 1 146 ? 6.516 -8.362 -0.920 1.00 68.75 146 CYS A N 1
ATOM 1157 C CA . CYS A 1 146 ? 6.766 -9.793 -0.767 1.00 68.75 146 CYS A CA 1
ATOM 1158 C C . CYS A 1 146 ? 7.575 -10.340 -1.961 1.00 68.75 146 CYS A C 1
ATOM 1160 O O . CYS A 1 146 ? 7.791 -9.645 -2.955 1.00 68.75 146 CYS A O 1
ATOM 1162 N N . THR A 1 147 ? 8.017 -11.597 -1.877 1.00 73.94 147 THR A N 1
ATOM 1163 C CA . THR A 1 147 ? 8.583 -12.312 -3.033 1.00 73.94 147 THR A CA 1
ATOM 1164 C C . THR A 1 147 ? 7.474 -12.811 -3.959 1.00 73.94 147 THR A C 1
ATOM 1166 O O . THR A 1 147 ? 6.334 -12.989 -3.533 1.00 73.94 147 THR A O 1
ATOM 1169 N N . VAL A 1 148 ? 7.814 -13.117 -5.215 1.00 71.12 148 VAL A N 1
ATOM 1170 C CA . VAL A 1 148 ? 6.864 -13.722 -6.169 1.00 71.12 148 VAL A CA 1
ATOM 1171 C C . VAL A 1 148 ? 6.255 -15.012 -5.602 1.00 71.12 148 VAL A C 1
ATOM 1173 O O . VAL A 1 148 ? 5.038 -15.175 -5.640 1.00 71.12 148 VAL A O 1
ATOM 1176 N N . ASP A 1 149 ? 7.069 -15.871 -4.983 1.00 70.62 149 ASP A N 1
ATOM 1177 C CA . ASP A 1 149 ? 6.615 -17.148 -4.408 1.00 70.62 149 ASP A CA 1
ATOM 1178 C C . ASP A 1 149 ? 5.628 -16.974 -3.247 1.00 70.62 149 ASP A C 1
ATOM 1180 O O . ASP A 1 149 ? 4.764 -17.818 -3.014 1.00 70.62 149 ASP A O 1
ATOM 1184 N N . SER A 1 150 ? 5.733 -15.863 -2.514 1.00 80.25 150 SER A N 1
ATOM 1185 C CA . SER A 1 150 ? 4.848 -15.554 -1.387 1.00 80.25 150 SER A CA 1
ATOM 1186 C C . SER A 1 150 ? 3.657 -14.675 -1.773 1.00 80.25 150 SER A C 1
ATOM 1188 O O . SER A 1 150 ? 2.783 -14.448 -0.932 1.00 80.25 150 SER A O 1
ATOM 1190 N N . LEU A 1 151 ? 3.558 -14.243 -3.038 1.00 82.56 151 LEU A N 1
ATOM 1191 C CA . LEU A 1 151 ? 2.518 -13.327 -3.509 1.00 82.56 151 LEU A CA 1
ATOM 1192 C C . LEU A 1 151 ? 1.112 -13.866 -3.240 1.00 82.56 151 LEU A C 1
ATOM 1194 O O . LEU A 1 151 ? 0.278 -13.152 -2.692 1.00 82.56 151 LEU A O 1
ATOM 1198 N N . ALA A 1 152 ? 0.838 -15.130 -3.571 1.00 83.00 152 ALA A N 1
ATOM 1199 C CA . ALA A 1 152 ? -0.491 -15.711 -3.374 1.00 83.00 152 ALA A CA 1
ATOM 1200 C C . ALA A 1 152 ? -0.914 -15.704 -1.893 1.00 83.00 152 ALA A C 1
ATOM 1202 O O . ALA A 1 152 ? -2.054 -15.374 -1.567 1.00 83.00 152 ALA A O 1
ATOM 1203 N N . HIS A 1 153 ? 0.016 -16.019 -0.988 1.00 83.81 153 HIS A N 1
ATOM 1204 C CA . HIS A 1 153 ? -0.243 -16.022 0.450 1.00 83.81 153 HIS A CA 1
ATOM 1205 C C . HIS A 1 153 ? -0.398 -14.602 1.013 1.00 83.81 153 HIS A C 1
ATOM 1207 O O . HIS A 1 153 ? -1.283 -14.344 1.833 1.00 83.81 153 HIS A O 1
ATOM 1213 N N . PHE A 1 154 ? 0.425 -13.664 0.539 1.00 87.31 154 PHE A N 1
ATOM 1214 C CA . PHE A 1 154 ? 0.307 -12.250 0.875 1.00 87.31 154 PHE A CA 1
ATOM 1215 C C . PHE A 1 154 ? -1.060 -11.696 0.459 1.00 87.31 154 PHE A C 1
ATOM 1217 O O . PHE A 1 154 ? -1.746 -11.075 1.269 1.00 87.31 154 PHE A O 1
ATOM 1224 N N . LEU A 1 155 ? -1.490 -11.971 -0.777 1.00 88.88 155 LEU A N 1
ATOM 1225 C CA . LEU A 1 155 ? -2.783 -11.533 -1.299 1.00 88.88 155 LEU A CA 1
ATOM 1226 C C . LEU A 1 155 ? -3.954 -12.151 -0.529 1.00 88.88 155 LEU A C 1
ATOM 1228 O O . LEU A 1 155 ? -4.893 -11.433 -0.201 1.00 88.88 155 LEU A O 1
ATOM 1232 N N . ALA A 1 156 ? -3.881 -13.435 -0.168 1.00 87.12 156 ALA A N 1
ATOM 1233 C CA . ALA A 1 156 ? -4.882 -14.071 0.693 1.00 87.12 156 ALA A CA 1
ATOM 1234 C C . ALA A 1 156 ? -4.970 -13.400 2.072 1.00 87.12 156 ALA A C 1
ATOM 1236 O O . ALA A 1 156 ? -6.060 -13.128 2.573 1.00 87.12 156 ALA A O 1
ATOM 1237 N N . THR A 1 157 ? -3.823 -13.069 2.670 1.00 88.81 157 THR A N 1
ATOM 1238 C CA . THR A 1 157 ? -3.754 -12.355 3.955 1.00 88.81 157 THR A CA 1
ATOM 1239 C C . THR A 1 157 ? -4.356 -10.954 3.845 1.00 88.81 157 THR A C 1
ATOM 1241 O O . THR A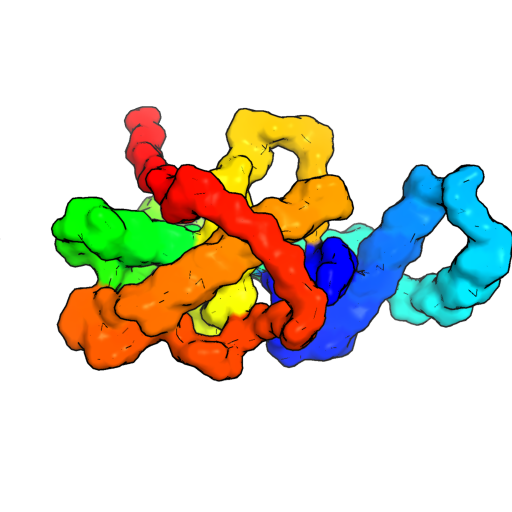 1 157 ? -5.138 -10.540 4.703 1.00 88.81 157 THR A O 1
ATOM 1244 N N . ALA A 1 158 ? -4.031 -10.227 2.775 1.00 91.31 158 ALA A N 1
ATOM 1245 C CA . ALA A 1 158 ? -4.582 -8.906 2.507 1.00 91.31 158 ALA A CA 1
ATOM 1246 C C . ALA A 1 158 ? -6.097 -8.955 2.281 1.00 91.31 158 ALA A C 1
ATOM 1248 O O . ALA A 1 158 ? -6.819 -8.106 2.805 1.00 91.31 158 ALA A O 1
ATOM 1249 N N . ASP A 1 159 ? -6.594 -9.961 1.562 1.00 89.62 159 ASP A N 1
ATOM 1250 C CA . ASP A 1 159 ? -8.025 -10.132 1.333 1.00 89.62 159 ASP A CA 1
ATOM 1251 C C . ASP A 1 159 ? -8.773 -10.436 2.638 1.00 89.62 159 ASP A C 1
ATOM 1253 O O . ASP A 1 159 ? -9.788 -9.804 2.926 1.00 89.62 159 ASP A O 1
ATOM 1257 N N . ALA A 1 160 ? -8.205 -11.267 3.516 1.00 89.06 160 ALA A N 1
ATOM 1258 C CA . ALA A 1 160 ? -8.761 -11.491 4.849 1.00 89.06 160 ALA A CA 1
ATOM 1259 C C . ALA A 1 160 ? -8.820 -10.195 5.685 1.00 89.06 160 ALA A C 1
ATOM 1261 O O . ALA A 1 160 ? -9.822 -9.930 6.355 1.00 89.06 160 ALA A O 1
ATOM 1262 N N . PHE A 1 161 ? -7.789 -9.340 5.628 1.00 90.69 161 PHE A N 1
ATOM 1263 C CA . PHE A 1 161 ? -7.830 -8.017 6.267 1.00 90.69 161 PHE A CA 1
ATOM 1264 C C . PHE A 1 161 ? -8.886 -7.095 5.648 1.00 90.69 161 PHE A C 1
ATOM 1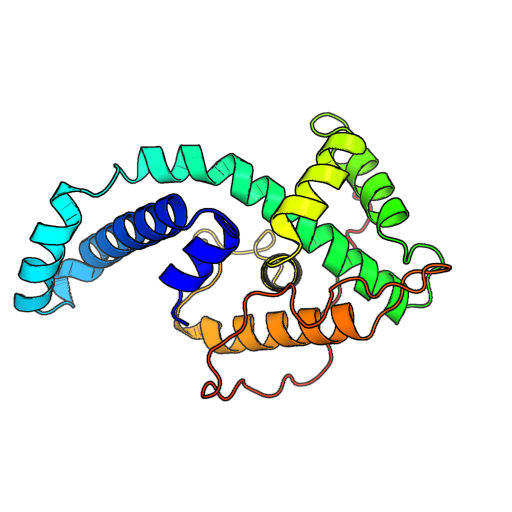266 O O . PHE A 1 161 ? -9.540 -6.347 6.380 1.00 90.69 161 PHE A O 1
ATOM 1273 N N . ARG A 1 162 ? -9.083 -7.149 4.326 1.00 90.94 162 ARG A N 1
ATOM 1274 C CA . ARG A 1 162 ? -10.141 -6.406 3.631 1.00 90.94 162 ARG A CA 1
ATOM 1275 C C . ARG A 1 162 ? -11.515 -6.855 4.118 1.00 90.94 162 ARG A C 1
ATOM 1277 O O . ARG A 1 162 ? -12.311 -6.008 4.519 1.00 90.94 162 ARG A O 1
ATOM 1284 N N . GLU A 1 163 ? -11.792 -8.155 4.111 1.00 88.38 163 GLU A N 1
ATOM 1285 C CA . GLU A 1 163 ? -13.072 -8.719 4.550 1.00 88.38 163 GLU A CA 1
ATOM 1286 C C . GLU A 1 163 ? -13.370 -8.379 6.009 1.00 88.38 163 GLU A C 1
ATOM 1288 O O . GLU A 1 163 ? -14.449 -7.874 6.322 1.00 88.38 163 GLU A O 1
ATOM 1293 N N . LEU A 1 164 ? -12.390 -8.559 6.899 1.00 87.00 164 LEU A N 1
ATOM 1294 C CA . LEU A 1 164 ? -12.516 -8.177 8.304 1.00 87.00 164 LEU A CA 1
ATOM 1295 C C . LEU A 1 164 ? -12.717 -6.666 8.466 1.00 87.00 164 LEU A C 1
ATOM 1297 O O . LEU A 1 164 ? -13.529 -6.242 9.283 1.00 87.00 164 LEU A O 1
ATOM 1301 N N . GLY A 1 165 ? -12.025 -5.833 7.688 1.00 86.06 165 GLY A N 1
ATOM 1302 C CA . GLY A 1 165 ? -12.197 -4.379 7.708 1.00 86.06 165 GLY A CA 1
ATOM 1303 C C . GLY A 1 165 ? -13.577 -3.921 7.222 1.00 86.06 165 GLY A C 1
ATOM 1304 O O . GLY A 1 165 ? -14.099 -2.918 7.716 1.00 86.06 165 GLY A O 1
ATOM 1305 N N . GLN A 1 166 ? -14.179 -4.668 6.294 1.00 86.81 166 GLN A N 1
ATOM 1306 C CA . GLN A 1 166 ? -15.527 -4.436 5.772 1.00 86.81 166 GLN A CA 1
ATOM 1307 C C . GLN A 1 166 ? -16.617 -4.979 6.704 1.00 86.81 166 GLN A C 1
ATOM 1309 O O . GLN A 1 166 ? -17.687 -4.385 6.790 1.00 86.81 166 GLN A O 1
ATOM 1314 N N . SER A 1 167 ? -16.366 -6.070 7.432 1.00 81.25 167 SER A N 1
ATOM 1315 C CA . SER A 1 167 ? -17.328 -6.630 8.392 1.00 81.25 167 SER A CA 1
ATOM 1316 C C . SER A 1 167 ? -17.265 -5.961 9.768 1.00 81.25 167 SER A C 1
ATOM 1318 O O . SER A 1 167 ? -18.250 -5.951 10.511 1.00 81.25 167 SER A O 1
ATOM 1320 N N . THR A 1 168 ? -16.121 -5.370 10.117 1.00 76.62 168 THR A N 1
ATOM 1321 C CA . THR A 1 168 ? -15.897 -4.765 11.429 1.00 76.62 168 THR A CA 1
ATOM 1322 C C . THR A 1 168 ? -16.393 -3.326 11.471 1.00 76.62 168 THR A C 1
ATOM 1324 O O . THR A 1 168 ? -15.908 -2.452 10.748 1.00 76.62 168 THR A O 1
ATOM 1327 N N . ARG A 1 169 ? -17.300 -3.048 12.409 1.00 69.50 169 ARG A N 1
ATOM 1328 C CA . ARG A 1 169 ? -17.741 -1.689 12.740 1.00 69.50 169 ARG A CA 1
ATOM 1329 C C . ARG A 1 169 ? -16.900 -1.118 13.873 1.00 69.50 169 ARG A C 1
ATOM 1331 O O . ARG A 1 169 ? -16.543 -1.829 14.814 1.00 69.50 169 ARG A O 1
ATOM 1338 N N . ALA A 1 170 ? -16.577 0.170 13.796 1.00 65.88 170 ALA A N 1
ATOM 1339 C CA . ALA A 1 170 ? -15.946 0.845 14.923 1.00 65.88 170 ALA A CA 1
ATOM 1340 C C . ALA A 1 170 ? -16.961 1.032 16.063 1.00 65.88 170 ALA A C 1
ATOM 1342 O O . ALA A 1 170 ? -18.154 1.231 15.829 1.00 65.88 170 ALA A O 1
ATOM 1343 N N . TRP A 1 171 ? -16.496 0.988 17.313 1.00 58.12 171 TRP A N 1
ATOM 1344 C CA . TRP A 1 171 ? -17.359 1.231 18.469 1.00 58.12 171 TRP A CA 1
ATOM 1345 C C . TRP A 1 171 ? -18.032 2.600 18.370 1.00 58.12 171 TRP A C 1
ATOM 1347 O O . TRP A 1 171 ? -17.354 3.623 18.279 1.00 58.12 171 TRP A O 1
ATOM 1357 N N . LYS A 1 172 ? -19.371 2.589 18.389 1.00 60.69 172 LYS A N 1
ATOM 1358 C CA . LYS A 1 172 ? -20.258 3.754 18.220 1.00 60.69 172 LYS A CA 1
ATOM 1359 C C . LYS A 1 172 ? -20.221 4.442 16.845 1.00 60.69 172 LYS A C 1
ATOM 1361 O O . LYS A 1 172 ? -20.780 5.527 16.727 1.00 60.69 172 LYS A O 1
ATOM 1366 N N . SER A 1 173 ? -19.634 3.832 15.812 1.00 59.56 173 SER A N 1
ATOM 1367 C CA . SER A 1 173 ? -19.778 4.309 14.429 1.00 59.56 173 SER A CA 1
ATOM 1368 C C . SER A 1 173 ? -20.642 3.344 13.611 1.00 59.56 173 SER A C 1
ATOM 1370 O O . SER A 1 173 ? -20.428 2.131 13.693 1.00 59.56 173 SER A O 1
ATOM 1372 N N . PRO A 1 174 ? -21.596 3.843 12.805 1.00 56.22 174 PRO A N 1
ATOM 1373 C CA . PRO A 1 174 ? -22.309 3.012 11.841 1.00 56.22 174 PRO A CA 1
ATOM 1374 C C . PRO A 1 174 ? -21.420 2.597 10.656 1.00 56.22 174 PRO A C 1
ATOM 1376 O O . PRO A 1 174 ? -21.747 1.629 9.972 1.00 56.22 174 PRO A O 1
ATOM 1379 N N . GLU A 1 175 ? -20.301 3.292 10.426 1.00 60.50 175 GLU A N 1
ATOM 1380 C CA . GLU A 1 175 ? -19.398 3.027 9.307 1.00 60.50 175 GLU A CA 1
ATOM 1381 C C . GLU A 1 175 ? -18.475 1.829 9.571 1.00 60.50 175 GLU A C 1
ATOM 1383 O O . GLU A 1 175 ? -17.908 1.653 10.659 1.00 60.50 175 GLU A O 1
ATOM 1388 N N . THR A 1 176 ? -18.304 1.006 8.536 1.00 61.16 176 THR A N 1
ATOM 1389 C CA . THR A 1 176 ? -17.280 -0.040 8.489 1.00 61.16 176 THR A CA 1
ATOM 1390 C C . THR A 1 176 ? -15.909 0.610 8.323 1.00 61.16 176 THR A C 1
ATOM 1392 O O . THR A 1 176 ? -15.781 1.721 7.804 1.00 61.16 176 THR A O 1
ATOM 1395 N N . ARG A 1 177 ? -14.845 -0.055 8.784 1.00 70.25 177 ARG A N 1
ATOM 1396 C CA . ARG A 1 177 ? -13.497 0.548 8.739 1.00 70.25 177 ARG A CA 1
ATOM 1397 C C . ARG A 1 177 ? -13.009 0.766 7.315 1.00 70.25 177 ARG A C 1
ATOM 1399 O O . ARG A 1 177 ? -12.297 1.730 7.048 1.00 70.25 177 ARG A O 1
ATOM 1406 N N . ILE A 1 178 ? -13.403 -0.135 6.428 1.00 74.19 178 ILE A N 1
ATOM 1407 C CA . ILE A 1 178 ? -13.168 -0.087 4.993 1.00 74.19 178 ILE A CA 1
ATOM 1408 C C . ILE A 1 178 ? -14.528 -0.197 4.312 1.00 74.19 178 ILE A C 1
ATOM 1410 O O . ILE A 1 178 ? -15.320 -1.072 4.675 1.00 74.19 178 ILE A O 1
ATOM 1414 N N . LEU A 1 179 ? -14.814 0.657 3.327 1.00 68.62 179 LEU A N 1
ATOM 1415 C CA . LEU A 1 179 ? -16.024 0.493 2.525 1.00 68.62 179 LEU A CA 1
ATOM 1416 C C . LEU A 1 179 ? -15.799 -0.550 1.410 1.00 68.62 179 LEU A C 1
ATOM 1418 O O . LEU A 1 179 ? -14.702 -0.625 0.850 1.00 68.62 179 LEU A O 1
ATOM 1422 N N . PRO A 1 180 ? -16.826 -1.339 1.035 1.00 59.75 180 PRO A N 1
ATOM 1423 C CA . PRO A 1 180 ? -16.728 -2.383 0.008 1.00 59.75 180 PRO A CA 1
ATOM 1424 C C . PRO A 1 180 ? -16.122 -1.957 -1.339 1.00 59.75 180 PRO A C 1
ATOM 1426 O O . PRO A 1 180 ? -15.461 -2.771 -1.984 1.00 59.75 180 PRO A O 1
ATOM 1429 N N . CYS A 1 181 ? -16.316 -0.696 -1.737 1.00 61.53 181 CYS A N 1
ATOM 1430 C CA . CYS A 1 181 ? -15.883 -0.150 -3.028 1.00 61.53 181 CYS A CA 1
ATOM 1431 C C . CYS A 1 181 ? -14.653 0.767 -2.941 1.00 61.53 181 CYS A C 1
ATOM 1433 O O . CYS A 1 181 ? -14.220 1.293 -3.958 1.00 61.53 181 CYS A O 1
ATOM 1435 N N . GLU A 1 182 ? -14.096 0.986 -1.749 1.00 67.12 182 GLU A N 1
ATOM 1436 C CA . GLU A 1 182 ? -12.905 1.829 -1.587 1.00 67.12 182 GLU A CA 1
ATOM 1437 C C . GLU A 1 182 ? -11.607 1.055 -1.843 1.00 67.12 182 GLU A C 1
ATOM 1439 O O . GLU A 1 182 ? -10.567 1.669 -2.040 1.00 67.12 182 GLU A O 1
ATOM 1444 N N . CYS A 1 183 ? -11.624 -0.281 -1.824 1.00 77.69 183 CYS A N 1
ATOM 1445 C CA . CYS A 1 183 ? -10.395 -1.062 -1.946 1.00 77.69 183 CYS A CA 1
ATOM 1446 C C . CYS A 1 183 ? -9.999 -1.369 -3.384 1.00 77.69 183 CYS A C 1
ATOM 1448 O O . CYS A 1 183 ? -10.829 -1.775 -4.195 1.00 77.69 183 CYS A O 1
ATOM 1450 N N . VAL A 1 184 ? -8.693 -1.287 -3.647 1.00 75.19 184 VAL A N 1
ATOM 1451 C CA . VAL A 1 184 ? -8.091 -1.835 -4.866 1.00 75.19 184 VAL A CA 1
ATOM 1452 C C . VAL A 1 184 ? -8.279 -3.351 -4.852 1.00 75.19 184 VAL A C 1
ATOM 1454 O O . VAL A 1 184 ? -7.749 -4.041 -3.980 1.00 75.19 184 VAL A O 1
ATOM 1457 N N . ARG A 1 185 ? -9.069 -3.858 -5.798 1.00 70.12 185 ARG A N 1
ATOM 1458 C CA . ARG A 1 185 ? -9.429 -5.274 -5.896 1.00 70.12 185 ARG A CA 1
ATOM 1459 C C . ARG A 1 185 ? -8.468 -6.046 -6.788 1.00 70.12 185 ARG A C 1
ATOM 1461 O O . ARG A 1 185 ? -7.843 -5.493 -7.687 1.00 70.12 185 ARG A O 1
ATOM 1468 N N . LEU A 1 186 ? -8.412 -7.348 -6.540 1.00 66.00 186 LEU A N 1
ATOM 1469 C CA . LEU A 1 186 ? -7.882 -8.310 -7.492 1.00 66.00 186 LEU A CA 1
ATOM 1470 C C . LEU A 1 186 ? -8.901 -8.525 -8.614 1.00 66.00 186 LEU A C 1
ATOM 1472 O O . LEU A 1 186 ? -10.110 -8.515 -8.372 1.00 66.00 186 LEU A O 1
ATOM 1476 N N . ASP A 1 187 ? -8.407 -8.741 -9.830 1.00 62.88 187 ASP A N 1
ATOM 1477 C CA . ASP A 1 187 ? -9.247 -9.123 -10.964 1.00 62.88 187 ASP A CA 1
ATOM 1478 C C . ASP A 1 187 ? -9.995 -10.429 -10.657 1.00 62.88 187 ASP A C 1
ATOM 1480 O O . ASP A 1 187 ? -9.466 -11.321 -9.987 1.00 62.88 187 ASP A O 1
ATOM 1484 N N . CYS A 1 188 ? -11.218 -10.561 -11.174 1.00 44.09 188 CYS A N 1
ATOM 1485 C CA . CYS A 1 188 ? -12.209 -11.576 -10.788 1.00 44.09 188 CYS A CA 1
ATOM 1486 C C . CYS A 1 188 ? -11.835 -13.049 -11.091 1.00 44.09 188 CYS A C 1
ATOM 1488 O O . CYS A 1 188 ? -12.690 -13.920 -10.981 1.00 44.09 188 CYS A O 1
ATOM 1490 N N . GLY A 1 189 ? -10.591 -13.346 -11.477 1.00 50.50 189 GLY A N 1
ATOM 1491 C CA . GLY A 1 189 ? -10.114 -14.683 -11.853 1.00 50.50 189 GLY A CA 1
ATOM 1492 C C . GLY A 1 189 ? -9.009 -15.265 -10.965 1.00 50.50 189 GLY A C 1
ATOM 1493 O O . GLY A 1 189 ? -8.563 -16.379 -11.225 1.00 50.50 189 GLY A O 1
ATOM 1494 N N . PHE A 1 190 ? -8.541 -14.549 -9.937 1.00 58.00 190 PHE A N 1
ATOM 1495 C CA . PHE A 1 190 ? -7.499 -15.062 -9.040 1.00 58.00 190 PHE A CA 1
ATOM 1496 C C . PHE A 1 190 ? -8.101 -15.911 -7.914 1.00 58.00 190 PHE A C 1
ATOM 1498 O O . PHE A 1 190 ? -8.689 -15.383 -6.972 1.00 58.00 190 PHE A O 1
ATOM 1505 N N . ALA A 1 191 ? -7.918 -17.232 -7.985 1.00 66.94 191 ALA A N 1
ATOM 1506 C CA . ALA A 1 191 ? -8.199 -18.118 -6.860 1.00 66.94 191 ALA A CA 1
ATOM 1507 C C . ALA A 1 191 ? -7.106 -17.947 -5.793 1.00 66.94 191 ALA A C 1
ATOM 1509 O O . ALA A 1 191 ? -5.946 -18.298 -6.015 1.00 66.94 191 ALA A O 1
ATOM 1510 N N . LEU A 1 192 ? -7.470 -17.378 -4.644 1.00 76.12 192 LEU A N 1
ATOM 1511 C CA . LEU A 1 192 ? -6.560 -17.221 -3.513 1.00 76.12 192 LEU A CA 1
ATOM 1512 C C . LEU A 1 192 ? -6.520 -18.502 -2.669 1.00 76.12 192 LEU A C 1
ATOM 1514 O O . LEU A 1 192 ? -7.548 -19.168 -2.519 1.00 76.12 192 LEU A O 1
ATOM 1518 N N . PRO A 1 193 ? -5.359 -18.854 -2.091 1.00 78.38 193 PRO A N 1
ATOM 1519 C CA . PRO A 1 193 ? -5.276 -19.982 -1.178 1.00 78.38 193 PRO A CA 1
ATOM 1520 C C . PRO A 1 193 ? -6.151 -19.739 0.056 1.00 78.38 193 PRO A C 1
ATOM 1522 O O . PRO A 1 193 ? -6.188 -18.637 0.606 1.00 78.38 193 PRO A O 1
ATOM 1525 N N . THR A 1 194 ? -6.825 -20.786 0.529 1.00 78.88 194 THR A N 1
ATOM 1526 C CA . THR A 1 194 ? -7.544 -20.737 1.805 1.00 78.88 194 THR A CA 1
ATOM 1527 C C . THR A 1 194 ? -6.539 -20.636 2.948 1.00 78.88 194 THR A C 1
ATOM 1529 O O . THR A 1 194 ? -5.660 -21.486 3.092 1.00 78.88 194 THR A O 1
ATOM 1532 N N . LEU A 1 195 ? -6.665 -19.603 3.778 1.00 75.00 195 LEU A N 1
ATOM 1533 C CA . LEU A 1 195 ? -5.847 -19.470 4.979 1.00 75.00 195 LEU A CA 1
ATOM 1534 C C . LEU A 1 195 ? -6.319 -20.472 6.040 1.00 75.00 195 LEU A C 1
ATOM 1536 O O . LEU A 1 195 ? -7.518 -20.610 6.281 1.00 75.00 195 LEU A O 1
ATOM 1540 N N . ALA A 1 196 ? -5.382 -21.133 6.723 1.00 68.44 196 ALA A N 1
ATOM 1541 C CA . ALA A 1 196 ? -5.659 -22.083 7.807 1.00 68.44 196 ALA A CA 1
ATOM 1542 C C . ALA A 1 196 ? -6.107 -21.397 9.123 1.00 68.44 196 ALA A C 1
ATOM 1544 O O . ALA A 1 196 ? -5.742 -21.824 10.216 1.00 68.44 196 ALA A O 1
ATOM 1545 N N . GLY A 1 197 ? -6.863 -20.300 9.029 1.00 64.44 197 GLY A N 1
ATOM 1546 C CA . GLY A 1 197 ? -7.280 -19.471 10.155 1.00 64.44 197 GLY A CA 1
ATOM 1547 C C . GLY A 1 197 ? -7.375 -17.987 9.800 1.00 64.44 197 GLY A C 1
ATOM 1548 O O . GLY A 1 197 ? -7.213 -17.585 8.649 1.00 64.44 197 GLY A O 1
ATOM 1549 N N . ARG A 1 198 ? -7.650 -17.156 10.811 1.00 63.44 198 ARG A N 1
ATOM 1550 C CA . ARG A 1 198 ? -7.596 -15.691 10.676 1.00 63.44 198 ARG A CA 1
ATOM 1551 C C . ARG A 1 198 ? -6.141 -15.228 10.518 1.00 63.44 198 ARG A C 1
ATOM 1553 O O . ARG A 1 198 ? -5.255 -15.890 11.062 1.00 63.44 198 ARG A O 1
ATOM 1560 N N . PRO A 1 199 ? -5.886 -14.100 9.828 1.00 67.06 199 PRO A N 1
ATOM 1561 C CA . PRO A 1 199 ? -4.538 -13.555 9.729 1.00 67.06 199 PRO A CA 1
ATOM 1562 C C . PRO A 1 199 ? -3.984 -13.286 11.136 1.00 67.06 199 PRO A C 1
ATOM 1564 O O . PRO A 1 199 ? -4.743 -12.851 12.010 1.00 67.06 199 PRO A O 1
ATOM 1567 N N . PRO A 1 200 ? -2.693 -13.563 11.387 1.00 64.25 200 PRO A N 1
ATOM 1568 C CA . PRO A 1 200 ? -2.117 -13.398 12.708 1.00 64.25 200 PRO A CA 1
ATOM 1569 C C . PRO A 1 200 ? -2.125 -11.920 13.095 1.00 64.25 200 PRO A C 1
ATOM 1571 O O . PRO A 1 200 ? -1.678 -11.050 12.343 1.00 64.25 200 PRO A O 1
ATOM 1574 N N . ILE A 1 201 ? -2.657 -11.644 14.281 1.00 63.81 201 ILE A N 1
ATOM 1575 C CA . ILE A 1 201 ? -2.767 -10.297 14.827 1.00 63.81 201 ILE A CA 1
ATOM 1576 C C . ILE A 1 201 ? -1.727 -10.167 15.928 1.00 63.81 201 ILE A C 1
ATOM 1578 O O . ILE A 1 201 ? -1.885 -10.701 17.021 1.00 63.81 201 ILE A O 1
ATOM 1582 N N . PHE A 1 202 ? -0.660 -9.432 15.640 1.00 60.81 202 PHE A N 1
ATOM 1583 C CA . PHE A 1 202 ? 0.345 -9.090 16.636 1.00 60.81 202 PHE A CA 1
ATOM 1584 C C . PHE A 1 202 ? 0.072 -7.713 17.227 1.00 60.81 202 PHE A C 1
ATOM 1586 O O . PHE A 1 202 ? 0.136 -6.689 16.545 1.00 60.81 202 PHE A O 1
ATOM 1593 N N . PHE A 1 203 ? -0.190 -7.662 18.526 1.00 56.25 203 PHE A N 1
ATOM 1594 C CA . PHE A 1 203 ? -0.135 -6.394 19.232 1.00 56.25 203 PHE A CA 1
ATOM 1595 C C . PHE A 1 203 ? 1.324 -5.997 19.365 1.00 56.25 203 PHE A C 1
ATOM 1597 O O . PHE A 1 203 ? 2.164 -6.784 19.802 1.00 56.25 203 PHE A O 1
ATOM 1604 N N . PHE A 1 204 ? 1.630 -4.761 18.988 1.00 51.75 204 PHE A N 1
ATOM 1605 C CA . PHE A 1 204 ? 2.909 -4.166 19.326 1.00 51.75 204 PHE A CA 1
ATOM 1606 C C . PHE A 1 204 ? 2.998 -4.130 20.862 1.00 51.75 204 PHE A C 1
ATOM 1608 O O . PHE A 1 204 ? 2.382 -3.257 21.490 1.00 51.75 204 PHE A O 1
ATOM 1615 N N . SER A 1 205 ? 3.709 -5.082 21.476 1.00 40.75 205 SER A N 1
ATOM 1616 C CA . SER A 1 205 ? 3.962 -5.053 22.917 1.00 40.75 205 SER A CA 1
ATOM 1617 C C . S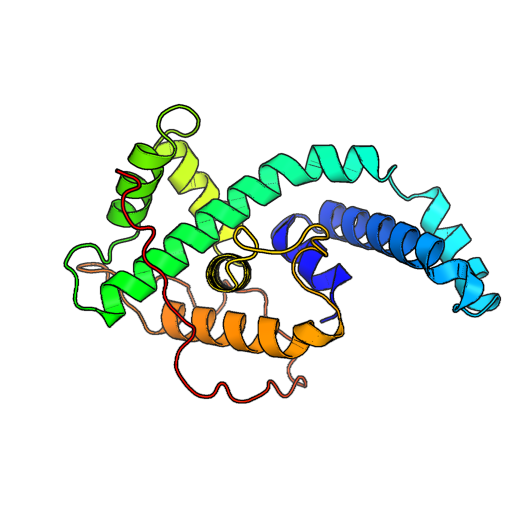ER A 1 205 ? 4.668 -3.743 23.261 1.00 40.75 205 SER A C 1
ATOM 1619 O O . SER A 1 205 ? 5.345 -3.146 22.418 1.00 40.75 205 SER A O 1
ATOM 1621 N N . LYS A 1 206 ? 4.470 -3.244 24.483 1.00 35.72 206 LYS A N 1
ATOM 1622 C CA . LYS A 1 206 ? 5.368 -2.210 24.996 1.00 35.72 206 LYS A CA 1
ATOM 1623 C C . LYS A 1 206 ? 6.775 -2.811 24.977 1.00 35.72 206 LYS A C 1
ATOM 1625 O O . LYS A 1 206 ? 6.958 -3.926 25.459 1.00 35.72 206 LYS A O 1
ATOM 1630 N N . SER A 1 207 ? 7.714 -2.126 24.339 1.00 36.38 207 SER A N 1
ATOM 1631 C CA . SER A 1 207 ? 9.118 -2.298 24.686 1.00 36.38 207 SER A CA 1
ATOM 1632 C C . SER A 1 207 ? 9.268 -1.619 26.041 1.00 36.38 207 SER A C 1
ATOM 1634 O O . SER A 1 207 ? 8.953 -0.428 26.139 1.00 36.38 207 SER A O 1
ATOM 1636 N N . ASP A 1 208 ? 9.595 -2.401 27.064 1.00 33.94 208 ASP A N 1
ATOM 1637 C CA . ASP A 1 208 ? 10.003 -1.882 28.371 1.00 33.94 208 ASP A CA 1
ATOM 1638 C C . ASP A 1 208 ? 11.313 -1.088 28.255 1.00 33.94 208 ASP A C 1
ATOM 1640 O O . ASP A 1 208 ? 12.146 -1.441 27.382 1.00 33.94 208 ASP A O 1
#

Organism: NCBI:txid1437360